Protein AF-A0A432SU37-F1 (afdb_monomer_lite)

Radius of gyration: 27.26 Å; chains: 1; bounding box: 56×59×71 Å

Secondary structure (DSSP, 8-state):
--EEEEEEEE-SS-SSSSTTTEEEEEEEE-SSSEEE-S--B-----SSEEEEE--SSTT---SEEEEEEEEE-PPP--EEEEEEEESS--GGGS--S-----SS-SSS-GGG-SSTT-SSS-HHHHTT-TTSPTT-SSPPP----SS-SSS-TTSB-TTT--BSS---HHHHTT-TTS-TT--SSSSSS-TTT-SSTT-SSS-HHHHSTTTS--HHHHHH----------------TT-----

Sequence (243 aa):
MGVNTLDLAMLSYSLSASTASGEMKLQGWDGSAWVDLSEKKYATVTNATETFTNTLVPEGKFSKLRIQGVSGLASYAQIKETSFTLKNFQSSLYTKESCSDDYDEDNISNHLDLDSDADGCADGVEAGDSNVSDNDTTSYNTGTDANNNGLLDSFENGTTGTIDYDSSYHPYSLSTALNACADTDGDGIYDLFDIDDDNDGILDADESPNCFYSATEVNELNATGSELVWNTSYDYPKATDGD

Foldseek 3Di:
DFWFKKKFQWEPFWFACDQPAWWKFKWFALPDDTDTQADIGRGGDYNGIRMHGRPPCRPRDGPDMDIDIDDHDTDPTDTPDIDIDHDLDDDLQPDDPDQQCQQCPPRQGQVRAQQSNPLQFGLCVQQVPPVDDGSDRDDDDDADQQCPSPDHCSQAPSVSRHGPDRTRSPPQSRDSVNPPRAQQCPPPQHPNRDQCSNPPPDGPCRVPVVVDDDPVVVVVPPCPDPPPPPPDPDDDPDPDDDD

Structure (mmCIF, N/CA/C/O backbone):
data_AF-A0A432SU37-F1
#
_entry.id   AF-A0A432SU37-F1
#
loop_
_atom_site.group_PDB
_atom_site.id
_atom_site.type_symbol
_atom_site.label_atom_id
_atom_site.label_alt_id
_atom_site.label_comp_id
_atom_site.label_asym_id
_atom_site.label_entity_id
_atom_site.label_seq_id
_atom_site.pdbx_PDB_ins_code
_atom_site.Cartn_x
_atom_site.Cartn_y
_atom_site.Cartn_z
_atom_site.occupancy
_atom_site.B_iso_or_equiv
_atom_site.auth_seq_id
_atom_site.auth_comp_id
_atom_site.auth_asym_id
_atom_site.auth_atom_id
_atom_site.pdbx_PDB_model_num
ATOM 1 N N . MET A 1 1 ? 2.776 -8.663 -12.997 1.00 65.44 1 MET A N 1
ATOM 2 C CA . MET A 1 1 ? 2.410 -7.291 -13.385 1.00 65.44 1 MET A CA 1
ATOM 3 C C . MET A 1 1 ? 3.253 -6.824 -14.556 1.00 65.44 1 MET A C 1
ATOM 5 O O . MET A 1 1 ? 4.365 -7.328 -14.694 1.00 65.44 1 MET A O 1
ATOM 9 N N . GLY A 1 2 ? 2.738 -5.902 -15.371 1.00 77.12 2 GLY A N 1
ATOM 10 C CA . GLY A 1 2 ? 3.519 -5.239 -16.412 1.00 77.12 2 GLY A CA 1
ATOM 11 C C . GLY A 1 2 ? 4.437 -4.163 -15.852 1.00 77.12 2 GLY A C 1
ATOM 12 O O . GLY A 1 2 ? 4.029 -3.359 -15.013 1.00 77.12 2 GLY A O 1
ATOM 13 N N . VAL A 1 3 ? 5.687 -4.145 -16.317 1.00 89.50 3 VAL A N 1
ATOM 14 C CA . VAL A 1 3 ? 6.564 -2.990 -16.100 1.00 89.50 3 VAL A CA 1
ATOM 15 C C . VAL A 1 3 ? 6.078 -1.856 -17.003 1.00 89.50 3 VAL A C 1
ATOM 17 O O . VAL A 1 3 ? 5.794 -2.101 -18.175 1.00 89.50 3 VAL A O 1
ATOM 20 N N . ASN A 1 4 ? 5.966 -0.642 -16.474 1.00 92.75 4 ASN A N 1
ATOM 21 C CA . ASN A 1 4 ? 5.614 0.555 -17.235 1.00 92.75 4 ASN A CA 1
ATOM 22 C C . ASN A 1 4 ? 6.881 1.219 -17.797 1.00 92.75 4 ASN A C 1
ATOM 24 O O . ASN A 1 4 ? 7.020 1.368 -19.013 1.00 92.75 4 ASN A O 1
ATOM 28 N N . THR A 1 5 ? 7.844 1.538 -16.929 1.00 94.62 5 THR A N 1
ATOM 29 C CA . THR A 1 5 ? 9.157 2.075 -17.321 1.00 94.62 5 THR A CA 1
ATOM 30 C C . THR A 1 5 ? 10.300 1.381 -16.595 1.00 94.62 5 THR A C 1
ATOM 32 O O . THR A 1 5 ? 10.144 0.905 -15.472 1.00 94.62 5 THR A O 1
ATOM 35 N N . LEU A 1 6 ? 11.461 1.349 -17.247 1.00 95.44 6 LEU A N 1
ATOM 36 C CA . LEU A 1 6 ? 12.765 1.165 -16.621 1.00 95.44 6 LEU A CA 1
ATOM 37 C C . LEU A 1 6 ? 13.535 2.481 -16.747 1.00 95.44 6 LEU A C 1
ATOM 39 O O . LEU A 1 6 ? 13.827 2.920 -17.863 1.00 95.44 6 LEU A O 1
ATOM 43 N N . ASP A 1 7 ? 13.869 3.074 -15.611 1.00 96.19 7 ASP A N 1
ATOM 44 C CA . ASP A 1 7 ? 14.483 4.388 -15.492 1.00 96.19 7 ASP A CA 1
ATOM 45 C C . ASP A 1 7 ? 15.913 4.256 -14.969 1.00 96.19 7 ASP A C 1
ATOM 47 O O . ASP A 1 7 ? 16.178 3.630 -13.941 1.00 96.19 7 ASP A O 1
ATOM 51 N N . LEU A 1 8 ? 16.860 4.823 -15.715 1.00 94.81 8 LEU A N 1
ATOM 52 C CA . LEU A 1 8 ? 18.286 4.754 -15.409 1.00 94.81 8 LEU A CA 1
ATOM 53 C C . LEU A 1 8 ? 18.800 6.160 -15.117 1.00 94.81 8 LEU A C 1
ATOM 55 O O . LEU A 1 8 ? 18.878 6.993 -16.018 1.00 94.81 8 LEU A O 1
ATOM 59 N N . ALA A 1 9 ? 19.175 6.432 -13.869 1.00 96.19 9 ALA A N 1
ATOM 60 C CA . ALA A 1 9 ? 19.797 7.698 -13.499 1.00 96.19 9 ALA A CA 1
ATOM 61 C C . ALA A 1 9 ? 21.248 7.719 -14.006 1.00 96.19 9 ALA A C 1
ATOM 63 O O . ALA A 1 9 ? 22.146 7.140 -13.387 1.00 96.19 9 ALA A O 1
ATOM 64 N N . MET A 1 10 ? 21.481 8.362 -15.151 1.00 94.44 10 MET A N 1
ATOM 65 C CA . MET A 1 10 ? 22.786 8.388 -15.813 1.00 94.44 10 MET A CA 1
ATOM 66 C C . MET A 1 10 ? 23.705 9.437 -15.182 1.00 94.44 10 MET A C 1
ATOM 68 O O . MET A 1 10 ? 23.297 10.572 -14.938 1.00 94.44 10 MET A O 1
ATOM 72 N N . LEU A 1 11 ? 24.979 9.097 -14.999 1.00 93.06 11 LEU A N 1
ATOM 73 C CA . LEU A 1 11 ? 26.018 9.992 -14.490 1.00 93.06 11 LEU A CA 1
ATOM 74 C C . LEU A 1 11 ? 27.128 10.130 -15.525 1.00 93.06 11 LEU A C 1
ATOM 76 O O . LEU A 1 11 ? 27.733 9.134 -15.868 1.00 93.06 11 LEU A O 1
ATOM 80 N N . SER A 1 12 ? 27.460 11.340 -15.970 1.00 90.62 12 SER A N 1
ATOM 81 C CA . SER A 1 12 ? 28.594 11.669 -16.862 1.00 90.62 12 SER A CA 1
ATOM 82 C C . SER A 1 12 ? 28.650 10.991 -18.245 1.00 90.62 12 SER A C 1
ATOM 84 O O . SER A 1 12 ? 29.149 11.607 -19.182 1.00 90.62 12 SER A O 1
ATOM 86 N N . TYR A 1 13 ? 28.133 9.773 -18.416 1.00 90.38 13 TYR A N 1
ATOM 87 C CA . TYR A 1 13 ? 28.201 8.989 -19.641 1.00 90.38 13 TYR A CA 1
ATOM 88 C C . TYR A 1 13 ? 26.899 8.238 -19.913 1.00 90.38 13 TYR A C 1
ATOM 90 O O . TYR A 1 13 ? 26.335 7.599 -19.024 1.00 90.38 13 TYR A O 1
ATOM 98 N N . SER A 1 14 ? 26.462 8.295 -21.168 1.00 91.19 14 SER A N 1
ATOM 99 C CA . SER A 1 14 ? 25.254 7.658 -21.679 1.00 91.19 14 SER A CA 1
ATOM 100 C C . SER A 1 14 ? 25.498 6.200 -22.076 1.00 91.19 14 SER A C 1
ATOM 102 O O . SER A 1 14 ? 26.635 5.763 -22.261 1.00 91.19 14 SER A O 1
ATOM 104 N N . LEU A 1 15 ? 24.422 5.435 -22.270 1.00 89.56 15 LEU A N 1
ATOM 105 C CA . LEU A 1 15 ? 24.517 4.060 -22.770 1.00 89.56 15 LEU A CA 1
ATOM 106 C C . LEU A 1 15 ? 24.979 3.997 -24.240 1.00 89.56 15 LEU A C 1
ATOM 108 O O . LEU A 1 15 ? 25.758 3.120 -24.621 1.00 89.56 15 LEU A O 1
ATOM 112 N N . SER A 1 16 ? 24.537 4.952 -25.062 1.00 89.25 16 SER A N 1
ATOM 113 C CA . SER A 1 16 ? 24.988 5.172 -26.438 1.00 89.25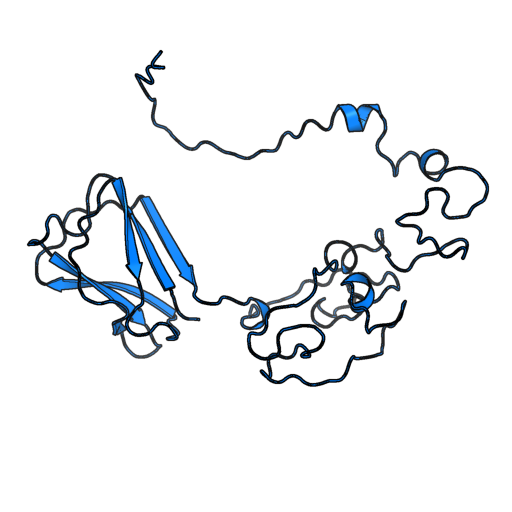 16 SER A CA 1
ATOM 114 C C . SER A 1 16 ? 25.682 6.527 -26.549 1.00 89.25 16 SER A C 1
ATOM 116 O O . SER A 1 16 ? 25.089 7.554 -26.227 1.00 89.25 16 SER A O 1
ATOM 118 N N . ALA A 1 17 ? 26.922 6.552 -27.047 1.00 80.62 17 ALA A N 1
ATOM 119 C CA . ALA A 1 17 ? 27.725 7.780 -27.140 1.00 80.62 17 ALA A CA 1
ATOM 120 C C . ALA A 1 17 ? 27.135 8.840 -28.093 1.00 80.62 17 ALA A C 1
ATOM 122 O O . ALA A 1 17 ? 27.462 10.018 -27.991 1.00 80.62 17 ALA A O 1
ATOM 123 N N . SER A 1 18 ? 26.293 8.431 -29.044 1.00 77.19 18 SER A N 1
ATOM 124 C CA . SER A 1 18 ? 25.598 9.323 -29.976 1.00 77.19 18 SER A CA 1
ATOM 125 C C . SER A 1 18 ? 24.390 8.625 -30.608 1.00 77.19 18 SER A C 1
ATOM 127 O O . SER A 1 18 ? 24.194 7.418 -30.438 1.00 77.19 18 SER A O 1
ATOM 129 N N . THR A 1 19 ? 23.618 9.355 -31.412 1.00 74.31 19 THR A N 1
ATOM 130 C CA . THR A 1 19 ? 22.529 8.810 -32.243 1.00 74.31 19 THR A CA 1
ATOM 131 C C . THR A 1 19 ? 23.012 7.964 -33.430 1.00 74.31 19 THR A C 1
ATOM 133 O O . THR A 1 19 ? 22.206 7.529 -34.243 1.00 74.31 19 THR A O 1
ATOM 136 N N . ALA A 1 20 ? 24.319 7.711 -33.539 1.00 67.50 20 ALA A N 1
ATOM 137 C CA . ALA A 1 20 ? 24.920 6.828 -34.537 1.00 67.50 20 ALA A CA 1
ATOM 138 C C . ALA A 1 20 ? 25.755 5.692 -33.910 1.00 67.50 20 ALA A C 1
ATOM 140 O O . ALA A 1 20 ? 26.382 4.926 -34.639 1.00 67.50 20 ALA A O 1
ATOM 141 N N . SER A 1 21 ? 25.803 5.592 -32.573 1.00 73.38 21 SER A N 1
ATOM 142 C CA . SER A 1 21 ? 26.741 4.702 -31.875 1.00 73.38 21 SER A CA 1
ATOM 143 C C . SER A 1 21 ? 26.163 3.323 -31.581 1.00 73.38 21 SER A C 1
ATOM 145 O O . SER A 1 21 ? 26.746 2.351 -32.051 1.00 73.38 21 SER A O 1
ATOM 147 N N . GLY A 1 22 ? 25.035 3.215 -30.868 1.00 85.06 22 GLY A N 1
ATOM 148 C CA . GLY A 1 22 ? 24.420 1.924 -30.559 1.00 85.06 22 GLY A CA 1
ATOM 149 C C . GLY A 1 22 ? 22.917 1.999 -30.295 1.00 85.06 22 GLY A C 1
ATOM 150 O O . GLY A 1 22 ? 22.453 2.823 -29.508 1.00 85.06 22 GLY A O 1
ATOM 151 N N . GLU A 1 23 ? 22.151 1.130 -30.954 1.00 91.69 23 GLU A N 1
ATOM 152 C CA . GLU A 1 23 ? 20.716 0.972 -30.711 1.00 91.69 23 GLU A CA 1
ATOM 153 C C . GLU A 1 23 ? 20.477 -0.047 -29.604 1.00 91.69 23 GLU A C 1
ATOM 155 O O . GLU A 1 23 ? 21.100 -1.111 -29.565 1.00 91.69 23 GLU A O 1
ATOM 160 N N . MET A 1 24 ? 19.529 0.253 -28.725 1.00 92.88 24 MET A N 1
ATOM 161 C CA . MET A 1 24 ? 19.205 -0.572 -27.569 1.00 92.88 24 MET A CA 1
ATOM 162 C C . MET A 1 24 ? 17.697 -0.647 -27.378 1.00 92.88 24 MET A C 1
ATOM 164 O O . MET A 1 24 ? 16.972 0.254 -27.795 1.00 92.88 24 MET A O 1
ATOM 168 N N . LYS A 1 25 ? 17.223 -1.701 -26.719 1.00 95.62 25 LYS A N 1
ATOM 169 C CA . LYS A 1 25 ? 15.806 -1.881 -26.382 1.00 95.62 25 LYS A CA 1
ATOM 170 C C . LYS A 1 25 ? 15.635 -2.562 -25.032 1.00 95.62 25 LYS A C 1
ATOM 172 O O . LYS A 1 25 ? 16.521 -3.298 -24.593 1.00 95.62 25 LYS A O 1
ATOM 177 N N . LEU A 1 26 ? 14.487 -2.342 -24.404 1.00 96.50 26 LEU A N 1
ATOM 178 C CA . LEU A 1 26 ? 14.075 -3.060 -23.205 1.00 96.50 26 LEU A CA 1
ATOM 179 C C . LEU A 1 26 ? 13.495 -4.423 -23.588 1.00 96.50 26 LEU A C 1
ATOM 181 O O . LEU A 1 26 ? 12.688 -4.523 -24.513 1.00 96.50 26 LEU A O 1
ATOM 185 N N . GLN A 1 27 ? 13.897 -5.462 -22.859 1.00 97.00 27 GLN A N 1
ATOM 186 C CA . GLN A 1 27 ? 13.332 -6.802 -22.971 1.00 97.00 27 GLN A CA 1
ATOM 187 C C . GLN A 1 27 ? 12.934 -7.361 -21.604 1.00 97.00 27 GLN A C 1
ATOM 189 O O . GLN A 1 27 ? 13.584 -7.068 -20.598 1.00 97.00 27 GLN A O 1
ATOM 194 N N . GLY A 1 28 ? 11.911 -8.215 -21.596 1.00 95.88 28 GLY A N 1
ATOM 195 C CA . GLY A 1 28 ? 11.445 -8.958 -20.428 1.00 95.88 28 GLY A CA 1
ATOM 196 C C . GLY A 1 28 ? 11.500 -10.470 -20.639 1.00 95.88 28 GLY A C 1
ATOM 197 O O . GLY A 1 28 ? 11.340 -10.944 -21.760 1.00 95.88 28 GLY A O 1
ATOM 198 N N . TRP A 1 29 ? 11.750 -11.231 -19.572 1.00 95.50 29 TRP A N 1
ATOM 199 C CA . TRP A 1 29 ? 11.699 -12.697 -19.579 1.00 95.50 29 TRP A CA 1
ATOM 200 C C . TRP A 1 29 ? 10.307 -13.187 -19.181 1.00 95.50 29 TRP A C 1
ATOM 202 O O . TRP A 1 29 ? 9.891 -12.968 -18.041 1.00 95.50 29 TRP A O 1
ATOM 212 N N . ASP A 1 30 ? 9.607 -13.855 -20.097 1.00 93.75 30 ASP A N 1
ATOM 213 C CA . ASP A 1 30 ? 8.230 -14.343 -19.897 1.00 93.75 30 ASP A CA 1
ATOM 214 C C . ASP A 1 30 ? 8.146 -15.732 -19.230 1.00 93.75 30 ASP A C 1
ATOM 216 O O . ASP A 1 30 ? 7.064 -16.283 -19.054 1.00 93.75 30 ASP A O 1
ATOM 220 N N . GLY A 1 31 ? 9.295 -16.310 -18.866 1.00 93.38 31 GLY A N 1
ATOM 221 C CA . GLY A 1 31 ? 9.413 -17.689 -18.386 1.00 93.38 31 GLY A CA 1
ATOM 222 C C . GLY A 1 31 ? 10.065 -18.631 -19.402 1.00 93.38 31 GLY A C 1
ATOM 223 O O . GLY A 1 31 ? 10.647 -19.638 -19.000 1.00 93.38 31 GLY A O 1
ATOM 224 N N . SER A 1 32 ? 10.046 -18.279 -20.690 1.00 96.06 32 SER A N 1
ATOM 225 C CA . SER A 1 32 ? 10.510 -19.117 -21.802 1.00 96.06 32 SER A CA 1
ATOM 226 C C . SER A 1 32 ? 11.465 -18.407 -22.767 1.00 96.06 32 SER A C 1
ATOM 228 O O . SER A 1 32 ? 12.399 -19.030 -23.280 1.00 96.06 32 SER A O 1
ATOM 230 N N . ALA A 1 33 ? 11.263 -17.110 -23.001 1.00 96.62 33 ALA A N 1
ATOM 231 C CA . ALA A 1 33 ? 12.019 -16.318 -23.955 1.00 96.62 33 ALA A CA 1
ATOM 232 C C . ALA A 1 33 ? 12.155 -14.854 -23.511 1.00 96.62 33 ALA A C 1
ATOM 234 O O . ALA A 1 33 ? 11.443 -14.355 -22.639 1.00 96.62 33 ALA A O 1
ATOM 235 N N . TRP A 1 34 ? 13.101 -14.156 -24.144 1.00 97.75 34 TRP A N 1
ATOM 236 C CA . TRP A 1 34 ? 13.214 -12.704 -24.044 1.00 97.75 34 TRP A CA 1
ATOM 237 C C . TRP A 1 34 ? 12.289 -12.043 -25.066 1.00 97.75 34 TRP A C 1
ATOM 239 O O . TRP A 1 34 ? 12.476 -12.226 -26.270 1.00 97.75 34 TRP A O 1
ATOM 249 N N . VAL A 1 35 ? 11.337 -11.254 -24.577 1.00 97.69 35 VAL A N 1
ATOM 250 C CA . VAL A 1 35 ? 10.334 -10.527 -25.364 1.00 97.69 35 VAL A CA 1
ATOM 251 C C . VAL A 1 35 ? 10.682 -9.041 -25.392 1.00 97.69 35 VAL A C 1
ATOM 253 O O . VAL A 1 35 ? 11.092 -8.480 -24.377 1.00 97.69 35 VAL A O 1
ATOM 256 N N . ASP A 1 36 ? 10.537 -8.403 -26.552 1.00 97.75 36 ASP A N 1
ATOM 257 C CA . ASP A 1 36 ? 10.756 -6.964 -26.717 1.00 97.75 36 ASP A CA 1
ATOM 258 C C . ASP A 1 36 ? 9.636 -6.158 -26.057 1.00 97.75 36 ASP A C 1
ATOM 260 O O . ASP A 1 36 ? 8.464 -6.375 -26.351 1.00 97.75 36 ASP A O 1
ATOM 264 N N . LEU A 1 37 ? 10.002 -5.211 -25.191 1.00 96.81 37 LEU A N 1
ATOM 265 C CA . LEU A 1 37 ? 9.056 -4.346 -24.474 1.00 96.81 37 LEU A CA 1
ATOM 266 C C . LEU A 1 37 ? 9.030 -2.924 -25.035 1.00 96.81 37 LEU A C 1
ATOM 268 O O . LEU A 1 37 ? 8.009 -2.247 -24.964 1.00 96.81 37 LEU A O 1
ATOM 272 N N . SER A 1 38 ? 10.139 -2.469 -25.618 1.00 97.12 38 SER A N 1
ATOM 273 C CA . SER A 1 38 ? 10.247 -1.151 -26.240 1.00 97.12 38 SER A CA 1
ATOM 274 C C . SER A 1 38 ? 10.721 -1.254 -27.683 1.00 97.12 38 SER A C 1
ATOM 276 O O . SER A 1 38 ? 11.432 -2.191 -28.063 1.00 97.12 38 SER A O 1
ATOM 278 N N . GLU A 1 39 ? 10.422 -0.225 -28.472 1.00 95.94 39 GLU A N 1
ATOM 279 C CA . GLU A 1 39 ? 11.157 0.011 -29.709 1.00 95.94 39 GLU A CA 1
ATOM 280 C C . GLU A 1 39 ? 12.648 0.243 -29.421 1.00 95.94 39 GLU A C 1
ATOM 282 O O . GLU A 1 39 ? 13.067 0.549 -28.295 1.00 95.94 39 GLU A O 1
ATOM 287 N N . LYS A 1 40 ? 13.467 0.071 -30.458 1.00 93.94 40 LYS A N 1
ATOM 288 C CA . LYS A 1 40 ? 14.895 0.371 -30.392 1.00 93.94 40 LYS A CA 1
ATOM 289 C C . LYS A 1 40 ? 15.116 1.884 -30.338 1.00 93.94 40 LYS A C 1
ATOM 291 O O . LYS A 1 40 ? 14.470 2.631 -31.068 1.00 93.94 40 LYS A O 1
ATOM 296 N N . LYS A 1 41 ? 16.064 2.332 -29.517 1.00 92.31 41 LYS A N 1
ATOM 297 C CA . LYS A 1 41 ? 16.472 3.740 -29.433 1.00 92.31 41 LYS A CA 1
ATOM 298 C C . LYS A 1 41 ? 17.970 3.896 -29.206 1.00 92.31 41 LYS A C 1
ATOM 300 O O . LYS A 1 41 ? 18.639 2.984 -28.718 1.00 92.31 41 LYS A O 1
ATOM 305 N N . TYR A 1 42 ? 18.469 5.089 -29.501 1.00 92.19 42 TYR A N 1
ATOM 306 C CA . TYR A 1 42 ? 19.788 5.537 -29.072 1.00 92.19 42 TYR A CA 1
ATOM 307 C C . TYR A 1 42 ? 19.660 6.179 -27.689 1.00 92.19 42 TYR A C 1
ATOM 309 O O . TYR A 1 42 ? 19.154 7.290 -27.565 1.00 92.19 42 TYR A O 1
ATOM 317 N N . ALA A 1 43 ? 20.092 5.468 -26.650 1.00 92.19 43 ALA A N 1
ATOM 318 C CA . ALA A 1 43 ? 20.031 5.935 -25.265 1.00 92.19 43 ALA A CA 1
ATOM 319 C C . ALA A 1 43 ? 21.205 6.885 -24.954 1.00 92.19 43 ALA A C 1
ATOM 321 O O . ALA A 1 43 ? 22.248 6.458 -24.452 1.00 92.19 43 ALA A O 1
ATOM 322 N N . THR A 1 44 ? 21.079 8.151 -25.361 1.00 92.62 44 THR A N 1
ATOM 323 C CA . THR A 1 44 ? 22.153 9.160 -25.330 1.00 92.62 44 THR A CA 1
ATOM 324 C C . THR A 1 44 ? 22.105 10.100 -24.123 1.00 92.62 44 THR A C 1
ATOM 326 O O . THR A 1 44 ? 22.865 11.065 -24.089 1.00 92.62 44 THR A O 1
ATOM 329 N N . VAL A 1 45 ? 21.218 9.877 -23.152 1.00 92.56 45 VAL A N 1
ATOM 330 C CA . VAL A 1 45 ? 21.054 10.782 -22.007 1.00 92.56 45 VAL A CA 1
ATOM 331 C C . VAL A 1 45 ? 22.257 10.699 -21.058 1.00 92.56 45 VAL A C 1
ATOM 333 O O . VAL A 1 45 ? 22.746 9.620 -20.726 1.00 92.56 45 VAL A O 1
ATOM 336 N N . THR A 1 46 ? 22.727 11.861 -20.601 1.00 93.69 46 THR A N 1
ATOM 337 C CA . THR A 1 46 ? 23.805 12.027 -19.610 1.00 93.69 46 THR A CA 1
ATOM 338 C C . THR A 1 46 ? 23.343 12.956 -18.494 1.00 93.69 46 THR A C 1
ATOM 340 O O . THR A 1 46 ? 22.683 13.949 -18.793 1.00 93.69 46 THR A O 1
ATOM 343 N N . ASN A 1 47 ? 23.755 12.708 -17.245 1.00 93.81 47 ASN A N 1
ATOM 344 C CA . ASN A 1 47 ? 23.429 13.556 -16.083 1.00 93.81 47 ASN A CA 1
ATOM 345 C C . ASN A 1 47 ? 21.915 13.776 -15.874 1.00 93.81 47 ASN A C 1
ATOM 347 O O . ASN A 1 47 ? 21.501 14.816 -15.369 1.00 93.81 47 ASN A O 1
ATOM 351 N N . ALA A 1 48 ? 21.101 12.814 -16.305 1.00 95.31 48 ALA A N 1
ATOM 352 C CA . ALA A 1 48 ? 19.646 12.814 -16.206 1.00 95.31 48 ALA A CA 1
ATOM 353 C C . ALA A 1 48 ? 19.120 11.372 -16.326 1.00 95.31 48 ALA A C 1
ATOM 355 O O . ALA A 1 48 ? 19.897 10.433 -16.526 1.00 95.31 48 ALA A O 1
ATOM 356 N N . THR A 1 49 ? 17.807 11.193 -16.201 1.00 96.12 49 THR A N 1
ATOM 357 C CA . THR A 1 49 ? 17.159 9.881 -16.304 1.00 96.12 49 THR A CA 1
ATOM 358 C C . THR A 1 49 ? 16.972 9.464 -17.763 1.00 96.12 49 THR A C 1
ATOM 360 O O . THR A 1 49 ? 16.330 10.163 -18.545 1.00 96.12 49 THR A O 1
ATOM 363 N N . GLU A 1 50 ? 17.515 8.306 -18.131 1.00 95.12 50 GLU A N 1
ATOM 364 C CA . GLU A 1 50 ? 17.238 7.621 -19.392 1.00 95.12 50 GLU A CA 1
ATOM 365 C C . GLU A 1 50 ? 16.099 6.611 -19.186 1.00 95.12 50 GLU A C 1
ATOM 367 O O . GLU A 1 50 ? 16.267 5.613 -18.486 1.00 95.12 50 GLU A O 1
ATOM 372 N N . THR A 1 51 ? 14.956 6.842 -19.833 1.00 96.56 51 THR A N 1
ATOM 373 C CA . THR A 1 51 ? 13.723 6.067 -19.616 1.00 96.56 51 THR A CA 1
ATOM 374 C C . THR A 1 51 ? 13.422 5.122 -20.767 1.00 96.56 51 THR A C 1
ATOM 376 O O . THR A 1 51 ? 13.242 5.554 -21.908 1.00 96.56 51 THR A O 1
ATOM 379 N N . PHE A 1 52 ? 13.319 3.826 -20.495 1.00 96.19 52 PHE A N 1
ATOM 380 C CA . PHE A 1 52 ? 12.772 2.842 -21.427 1.00 96.19 52 PHE A CA 1
ATOM 381 C C . PHE A 1 52 ? 11.325 2.530 -21.056 1.00 96.19 52 PHE A C 1
ATOM 383 O O . PHE A 1 52 ? 11.065 1.932 -20.016 1.00 96.19 52 PHE A O 1
ATOM 390 N N . THR A 1 53 ? 10.386 2.901 -21.920 1.00 95.50 53 THR A N 1
ATOM 391 C CA . THR A 1 53 ? 8.957 2.639 -21.713 1.00 95.50 53 THR A CA 1
ATOM 392 C C . THR A 1 53 ? 8.543 1.328 -22.372 1.00 95.50 53 THR A C 1
ATOM 394 O O . THR A 1 53 ? 8.900 1.066 -23.523 1.00 95.50 53 THR A O 1
ATOM 397 N N . ASN A 1 54 ? 7.764 0.517 -21.658 1.00 95.38 54 ASN A N 1
ATOM 398 C CA . ASN A 1 54 ? 7.126 -0.670 -22.207 1.00 95.38 54 ASN A CA 1
ATOM 399 C C . ASN A 1 54 ? 5.885 -0.274 -23.018 1.00 95.38 54 ASN A C 1
ATOM 401 O O . ASN A 1 54 ? 4.777 -0.171 -22.492 1.00 95.38 54 ASN A O 1
ATOM 405 N N . THR A 1 55 ? 6.083 -0.019 -24.306 1.00 95.31 55 THR A N 1
ATOM 406 C CA . THR A 1 55 ? 5.006 0.333 -25.238 1.00 95.31 55 THR A CA 1
ATOM 407 C C . THR A 1 55 ? 4.494 -0.867 -26.028 1.00 95.31 55 THR A C 1
ATOM 409 O O . THR A 1 55 ? 3.375 -0.821 -26.532 1.00 95.31 55 THR A O 1
ATOM 412 N N . LEU A 1 56 ? 5.289 -1.938 -26.141 1.00 96.00 56 LEU A N 1
ATOM 413 C CA . LEU A 1 56 ? 4.976 -3.084 -26.998 1.00 96.00 56 LEU A CA 1
ATOM 414 C C . LEU A 1 56 ? 4.134 -4.144 -26.286 1.00 96.00 56 LEU A C 1
ATOM 416 O O . LEU A 1 56 ? 3.267 -4.751 -26.913 1.00 96.00 56 LEU A O 1
ATOM 420 N N . VAL A 1 57 ? 4.373 -4.374 -24.991 1.00 94.31 57 VAL A N 1
ATOM 421 C CA . VAL A 1 57 ? 3.663 -5.399 -24.210 1.00 94.31 57 VAL A CA 1
ATOM 422 C C . VAL A 1 57 ? 3.278 -4.844 -22.830 1.00 94.31 57 VAL A C 1
ATOM 424 O O . VAL A 1 57 ? 3.727 -5.367 -21.805 1.00 94.31 57 VAL A O 1
ATOM 427 N N . PRO A 1 58 ? 2.458 -3.777 -22.766 1.00 88.12 58 PRO A N 1
ATOM 428 C CA . PRO A 1 58 ? 2.212 -3.015 -21.536 1.00 88.12 58 PRO A CA 1
ATOM 429 C C . PRO A 1 58 ? 1.603 -3.840 -20.392 1.00 88.12 58 PRO A C 1
ATOM 431 O O . PRO A 1 58 ? 1.852 -3.542 -19.230 1.00 88.12 58 PRO A O 1
ATOM 434 N N . GLU A 1 59 ? 0.857 -4.900 -20.714 1.00 85.81 59 GLU A N 1
ATOM 435 C CA . GLU A 1 59 ? 0.222 -5.794 -19.731 1.00 85.81 59 GLU A CA 1
ATOM 436 C C . GLU A 1 59 ? 1.005 -7.111 -19.517 1.00 85.81 59 GLU A C 1
ATOM 438 O O . GLU A 1 59 ? 0.590 -7.984 -18.751 1.00 85.81 59 GLU A O 1
ATOM 443 N N . GLY A 1 60 ? 2.142 -7.289 -20.202 1.00 87.56 60 GLY A N 1
ATOM 444 C CA . GLY A 1 60 ? 2.944 -8.514 -20.137 1.00 87.56 60 GLY A CA 1
ATOM 445 C C . GLY A 1 60 ? 3.623 -8.690 -18.780 1.00 87.56 60 GLY A C 1
ATOM 446 O O . GLY A 1 60 ? 4.188 -7.746 -18.243 1.00 87.56 60 GLY A O 1
ATOM 447 N N . LYS A 1 61 ? 3.599 -9.903 -18.218 1.00 86.81 61 LYS A N 1
ATOM 448 C CA . LYS A 1 61 ? 4.234 -10.214 -16.927 1.00 86.81 61 LYS A CA 1
ATOM 449 C C . LYS A 1 61 ? 5.633 -10.785 -17.167 1.00 86.81 61 LYS A C 1
ATOM 451 O O . LYS A 1 61 ? 5.771 -11.767 -17.889 1.00 86.81 61 LYS A O 1
ATOM 456 N N . PHE A 1 62 ? 6.652 -10.201 -16.536 1.00 89.75 62 PHE A N 1
ATOM 457 C CA . PHE A 1 62 ? 8.047 -10.603 -16.735 1.00 89.75 62 PHE A CA 1
ATOM 458 C C . PHE A 1 62 ? 8.769 -10.772 -15.402 1.00 89.75 62 PHE A C 1
ATOM 460 O O . PHE A 1 62 ? 8.629 -9.937 -14.513 1.00 89.75 62 PHE A O 1
ATOM 467 N N . SER A 1 63 ? 9.564 -11.835 -15.267 1.00 89.56 63 SER A N 1
ATOM 468 C CA . SER A 1 63 ? 10.306 -12.117 -14.027 1.00 89.56 63 SER A CA 1
ATOM 469 C C . SER A 1 63 ? 11.723 -11.533 -14.025 1.00 89.56 63 SER A C 1
ATOM 471 O O . SER A 1 63 ? 12.396 -11.523 -12.998 1.00 89.56 63 SER A O 1
ATOM 473 N N . LYS A 1 64 ? 12.218 -11.110 -15.194 1.00 92.44 64 LYS A N 1
ATOM 474 C CA . LYS A 1 64 ? 13.530 -10.478 -15.385 1.00 92.44 64 LYS A CA 1
ATOM 475 C C . LYS A 1 64 ? 13.407 -9.412 -16.459 1.00 92.44 64 LYS A C 1
ATOM 477 O O . LYS A 1 64 ? 12.668 -9.601 -17.422 1.00 92.44 64 LYS A O 1
ATOM 482 N N . LEU A 1 65 ? 14.182 -8.345 -16.325 1.00 93.69 65 LEU A N 1
ATOM 483 C CA . LEU A 1 65 ? 14.294 -7.280 -17.316 1.00 93.69 65 LEU A CA 1
ATOM 484 C C . LEU A 1 65 ? 15.752 -7.135 -17.744 1.00 93.69 65 LEU A C 1
ATOM 486 O O . LEU A 1 65 ? 16.667 -7.410 -16.966 1.00 93.69 65 LEU A O 1
ATOM 490 N N . ARG A 1 66 ? 15.977 -6.703 -18.985 1.00 93.12 66 ARG A N 1
ATOM 491 C CA . ARG A 1 66 ? 17.307 -6.317 -19.467 1.00 93.12 66 ARG A CA 1
ATOM 492 C C . ARG A 1 66 ? 17.230 -5.218 -20.515 1.00 93.12 66 ARG A C 1
ATOM 494 O O . ARG A 1 66 ? 16.262 -5.140 -21.268 1.00 93.12 66 ARG A O 1
ATOM 501 N N . ILE A 1 67 ? 18.315 -4.462 -20.641 1.00 93.06 67 ILE A N 1
ATOM 502 C CA . ILE A 1 67 ? 18.590 -3.664 -21.836 1.00 93.06 67 ILE A CA 1
ATOM 503 C C . ILE A 1 67 ? 19.427 -4.504 -22.797 1.00 93.06 67 ILE A C 1
ATOM 505 O O . ILE A 1 67 ? 20.513 -4.969 -22.453 1.00 93.06 67 ILE A O 1
ATOM 509 N N . GLN A 1 68 ? 18.916 -4.707 -24.006 1.00 93.25 68 GLN A N 1
ATOM 510 C CA . GLN A 1 68 ? 19.583 -5.463 -25.057 1.00 93.25 68 GLN A CA 1
ATOM 511 C C . GLN A 1 68 ? 20.142 -4.507 -26.110 1.00 93.25 68 GLN A C 1
ATOM 513 O O . GLN A 1 68 ? 19.391 -3.747 -26.723 1.00 93.25 68 GLN A O 1
ATOM 518 N N . GLY A 1 69 ? 21.450 -4.588 -26.365 1.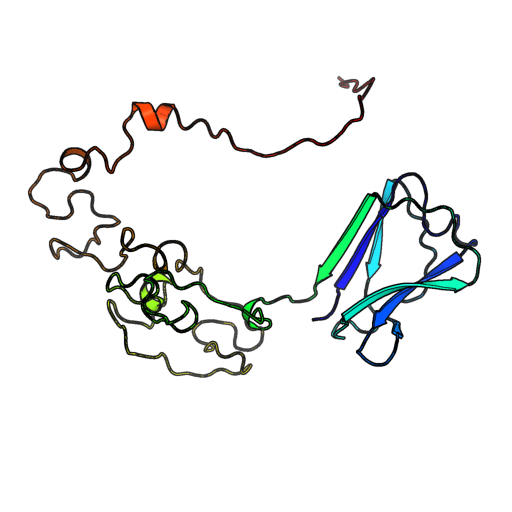00 91.31 69 GLY A N 1
ATOM 519 C CA . GLY A 1 69 ? 22.064 -3.963 -27.537 1.00 91.31 69 GLY A CA 1
ATOM 520 C C . GLY A 1 69 ? 21.604 -4.662 -28.819 1.00 91.31 69 GLY A C 1
ATOM 521 O O . GLY A 1 69 ? 21.627 -5.892 -28.898 1.00 91.31 69 GLY A O 1
ATOM 522 N N . VAL A 1 70 ? 21.154 -3.887 -29.802 1.00 90.19 70 VAL A N 1
ATOM 523 C CA . VAL A 1 70 ? 20.593 -4.373 -31.074 1.00 90.19 70 VAL A CA 1
ATOM 524 C C . VAL A 1 70 ? 21.594 -4.207 -32.210 1.00 90.19 70 VAL A C 1
ATOM 526 O O . VAL A 1 70 ? 21.799 -5.128 -32.996 1.00 90.19 70 VAL A O 1
ATOM 529 N N . SER A 1 71 ? 22.215 -3.034 -32.305 1.00 88.31 71 SER A N 1
ATOM 530 C CA . SER A 1 71 ? 23.186 -2.702 -33.344 1.00 88.31 71 SER A CA 1
ATOM 531 C C . SER A 1 71 ? 24.189 -1.678 -32.814 1.00 88.31 71 SER A C 1
ATOM 533 O O . SER A 1 71 ? 23.905 -0.970 -31.848 1.00 88.31 71 SER A O 1
ATOM 535 N N . GLY A 1 72 ? 25.362 -1.598 -33.444 1.00 84.31 72 GLY A N 1
ATOM 536 C CA . GLY A 1 72 ? 26.404 -0.646 -33.063 1.00 84.31 72 GLY A CA 1
ATOM 537 C C . GLY A 1 72 ? 27.138 -0.998 -31.761 1.00 84.31 72 GLY A C 1
ATOM 538 O O . GLY A 1 72 ? 27.064 -2.123 -31.267 1.00 84.31 72 GLY A O 1
ATOM 539 N N . LEU A 1 73 ? 27.900 -0.039 -31.239 1.00 76.50 73 LEU A N 1
ATOM 540 C CA . LEU A 1 73 ? 28.694 -0.168 -30.020 1.00 76.50 73 LEU A CA 1
ATOM 541 C C . LEU A 1 73 ? 28.053 0.632 -28.884 1.00 76.50 73 LEU A C 1
ATOM 543 O O . LEU A 1 73 ? 27.753 1.818 -29.032 1.00 76.50 73 LEU A O 1
ATOM 547 N N . ALA A 1 74 ? 27.895 -0.020 -27.734 1.00 73.56 74 ALA A N 1
ATOM 548 C CA . ALA A 1 74 ? 27.590 0.664 -26.484 1.00 73.56 74 ALA A CA 1
ATOM 549 C C . ALA A 1 74 ? 28.823 1.445 -25.995 1.00 73.56 74 ALA A C 1
ATOM 551 O O . ALA A 1 74 ? 29.964 1.039 -26.231 1.00 73.56 74 ALA A O 1
ATOM 552 N N . SER A 1 75 ? 28.585 2.574 -25.334 1.00 70.88 75 SER A N 1
ATOM 553 C CA . SER A 1 75 ? 29.635 3.414 -24.749 1.00 70.88 75 SER A CA 1
ATOM 554 C C . SER A 1 75 ? 30.028 2.928 -23.349 1.00 70.88 75 SER A C 1
ATOM 556 O O . SER A 1 75 ? 29.371 2.060 -22.771 1.00 70.88 75 SER A O 1
ATOM 558 N N . TYR A 1 76 ? 31.070 3.529 -22.762 1.00 79.19 76 TYR A N 1
ATOM 559 C CA . TYR A 1 76 ? 31.188 3.565 -21.304 1.00 79.19 76 TYR A CA 1
ATOM 560 C C . TYR A 1 76 ? 29.909 4.199 -20.760 1.00 79.19 76 TYR A C 1
ATOM 562 O O . TYR A 1 76 ? 29.573 5.302 -21.176 1.00 79.19 76 TYR A O 1
ATOM 570 N N . ALA A 1 77 ? 29.197 3.499 -19.883 1.00 86.12 77 ALA A N 1
ATOM 571 C CA . ALA A 1 77 ? 27.980 3.986 -19.255 1.00 86.12 77 ALA A CA 1
ATOM 572 C C . ALA A 1 77 ? 28.174 3.992 -17.743 1.00 86.12 77 ALA A C 1
ATOM 574 O O . ALA A 1 77 ? 28.796 3.087 -17.183 1.00 86.12 77 ALA A O 1
ATOM 575 N N . GLN A 1 78 ? 27.639 5.011 -17.086 1.00 91.81 78 GLN A N 1
ATOM 576 C CA . GLN A 1 78 ? 27.667 5.134 -15.637 1.00 91.81 78 GLN A CA 1
ATOM 577 C C . GLN A 1 78 ? 26.236 5.370 -15.170 1.00 91.81 78 GLN A C 1
ATOM 579 O O . GLN A 1 78 ? 25.617 6.377 -15.505 1.00 91.81 78 GLN A O 1
ATOM 584 N N . ILE A 1 79 ? 25.708 4.403 -14.428 1.00 92.81 79 ILE A N 1
ATOM 585 C CA . ILE A 1 79 ? 24.348 4.420 -13.893 1.00 92.81 79 ILE A CA 1
ATOM 586 C C . ILE A 1 79 ? 24.482 4.555 -12.380 1.00 92.81 79 ILE A C 1
ATOM 588 O O . ILE A 1 79 ? 25.122 3.716 -11.747 1.00 92.81 79 ILE A O 1
ATOM 592 N N . LYS A 1 80 ? 23.922 5.625 -11.812 1.00 93.94 80 LYS A N 1
ATOM 593 C CA . LYS A 1 80 ? 23.891 5.854 -10.362 1.00 93.94 80 LYS A CA 1
ATOM 594 C C . LYS A 1 80 ? 22.828 4.980 -9.701 1.00 93.94 80 LYS A C 1
ATOM 596 O O . LYS A 1 80 ? 23.079 4.390 -8.659 1.00 93.94 80 LYS A O 1
ATOM 601 N N . GLU A 1 81 ? 21.658 4.915 -10.321 1.00 94.38 81 GLU A N 1
ATOM 602 C CA . GLU A 1 81 ? 20.487 4.224 -9.798 1.00 94.38 81 GLU A CA 1
ATOM 603 C C . GLU A 1 81 ? 19.657 3.662 -10.951 1.00 94.38 81 GLU A C 1
ATOM 605 O O . GLU A 1 81 ? 19.644 4.205 -12.059 1.00 94.38 81 GLU A O 1
ATOM 610 N N . THR A 1 82 ? 18.992 2.544 -10.693 1.00 93.12 82 THR A N 1
ATOM 611 C CA . THR A 1 82 ? 18.033 1.926 -11.603 1.00 93.12 82 THR A CA 1
ATOM 612 C C . THR A 1 82 ? 16.730 1.742 -10.853 1.00 93.12 82 THR A C 1
ATOM 614 O O . THR A 1 82 ? 16.714 1.077 -9.819 1.00 93.12 82 THR A O 1
ATOM 617 N N . SER A 1 83 ? 15.650 2.299 -11.386 1.00 92.88 83 SER A N 1
ATOM 618 C CA . SER A 1 83 ? 14.304 2.148 -10.848 1.00 92.88 83 SER A CA 1
ATOM 619 C C . SER A 1 83 ? 13.352 1.678 -11.940 1.00 92.88 83 SER A C 1
ATOM 621 O O . SER A 1 83 ? 13.633 1.768 -13.136 1.00 92.88 83 SER A O 1
ATOM 623 N N . PHE A 1 84 ? 12.225 1.110 -11.537 1.00 90.19 84 PHE A N 1
ATOM 624 C CA . PHE A 1 84 ? 11.165 0.725 -12.453 1.00 90.19 84 PHE A CA 1
ATOM 625 C C . PHE A 1 84 ? 9.837 1.215 -11.906 1.00 90.19 84 PHE A C 1
ATOM 627 O O . PHE A 1 84 ? 9.600 1.179 -10.700 1.00 90.19 84 PHE A O 1
ATOM 634 N N . THR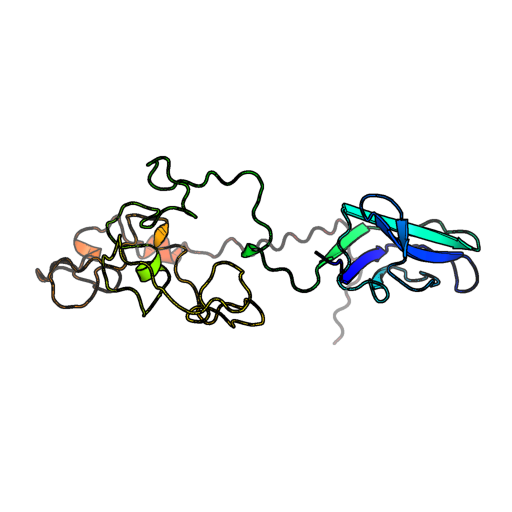 A 1 85 ? 8.960 1.643 -12.806 1.00 89.38 85 THR A N 1
ATOM 635 C CA . THR A 1 85 ? 7.569 1.917 -12.457 1.00 89.38 85 THR A CA 1
ATOM 636 C C . THR A 1 85 ? 6.721 0.741 -12.903 1.00 89.38 85 THR A C 1
ATOM 638 O O . THR A 1 85 ? 6.908 0.189 -13.992 1.00 89.38 85 THR A O 1
ATOM 641 N N . LEU A 1 86 ? 5.804 0.316 -12.044 1.00 86.94 86 LEU A N 1
ATOM 642 C CA . LEU A 1 86 ? 4.827 -0.711 -12.372 1.00 86.94 86 LEU A CA 1
ATOM 643 C C . LEU A 1 86 ? 3.573 -0.052 -12.941 1.00 86.94 86 LEU A C 1
ATOM 645 O O . LEU A 1 86 ? 3.216 1.059 -12.551 1.00 86.94 86 LEU A O 1
ATOM 649 N N . LYS A 1 87 ? 2.905 -0.732 -13.872 1.00 79.81 87 LYS A N 1
ATOM 650 C CA . LYS A 1 87 ? 1.615 -0.277 -14.391 1.00 79.81 87 LYS A CA 1
ATOM 651 C C . LYS A 1 87 ? 0.491 -0.904 -13.569 1.00 79.81 87 LYS A C 1
ATOM 653 O O . LYS A 1 87 ? 0.453 -2.127 -13.461 1.00 79.81 87 LYS A O 1
ATOM 658 N N . ASN A 1 88 ? -0.419 -0.076 -13.047 1.00 72.62 88 ASN A N 1
ATOM 659 C CA . ASN A 1 88 ? -1.618 -0.504 -12.314 1.00 72.62 88 ASN A CA 1
ATOM 660 C C . ASN A 1 88 ? -1.305 -1.495 -11.172 1.00 72.62 88 ASN A C 1
ATOM 662 O O . ASN A 1 88 ? -1.894 -2.575 -11.106 1.00 72.62 88 ASN A O 1
ATOM 666 N N . PHE A 1 89 ? -0.330 -1.166 -10.310 1.00 76.00 89 PHE A N 1
ATOM 667 C CA . PHE A 1 89 ? -0.024 -2.029 -9.169 1.00 76.00 89 PHE A CA 1
ATOM 668 C C . PHE A 1 89 ? -1.117 -1.957 -8.111 1.00 76.00 89 PHE A C 1
ATOM 670 O O . PHE A 1 89 ? -1.363 -0.890 -7.562 1.00 76.00 89 PHE A O 1
ATOM 677 N N . GLN A 1 90 ? -1.720 -3.107 -7.811 1.00 73.19 90 GLN A N 1
ATOM 678 C CA . GLN A 1 90 ? -2.608 -3.293 -6.670 1.00 73.19 90 GLN A CA 1
ATOM 679 C C . GLN A 1 90 ? -2.054 -4.415 -5.806 1.00 73.19 90 GLN A C 1
ATOM 681 O O . GLN A 1 90 ? -1.938 -5.545 -6.275 1.00 73.19 90 GLN A O 1
ATOM 686 N N . SER A 1 91 ? -1.669 -4.098 -4.573 1.00 75.19 91 SER A N 1
ATOM 687 C CA . SER A 1 91 ? -1.047 -5.043 -3.637 1.00 75.19 91 SER A CA 1
ATOM 688 C C . SER A 1 91 ? -1.934 -6.252 -3.343 1.00 75.19 91 SER A C 1
ATOM 690 O O . SER A 1 91 ? -1.417 -7.366 -3.295 1.00 75.19 91 SER A O 1
ATOM 692 N N . SER A 1 92 ? -3.249 -6.051 -3.229 1.00 71.00 92 SER A N 1
ATOM 693 C CA . SER A 1 92 ? -4.242 -7.101 -2.953 1.00 71.00 92 SER A CA 1
ATOM 694 C C . SER A 1 92 ? -4.230 -8.243 -3.978 1.00 71.00 92 SER A C 1
ATOM 696 O O . SER A 1 92 ? -4.433 -9.397 -3.619 1.00 71.00 92 SER A O 1
ATOM 698 N N . LEU A 1 93 ? -3.893 -7.965 -5.243 1.00 69.88 93 LEU A N 1
ATOM 699 C CA . LEU A 1 93 ? -3.802 -8.980 -6.304 1.00 69.88 93 LEU A CA 1
ATOM 700 C C . LEU A 1 93 ? -2.488 -9.785 -6.292 1.00 69.88 93 LEU A C 1
ATOM 702 O O . LEU A 1 93 ? -2.321 -10.707 -7.096 1.00 69.88 93 LEU A O 1
ATOM 706 N N . TYR A 1 94 ? -1.519 -9.407 -5.454 1.00 72.75 94 TYR A N 1
ATOM 707 C CA . TYR A 1 94 ? -0.170 -9.979 -5.432 1.00 72.75 94 TYR A CA 1
ATOM 708 C C . TYR A 1 94 ? 0.330 -10.146 -3.993 1.00 72.75 94 TYR A C 1
ATOM 710 O O . TYR A 1 94 ? 1.359 -9.582 -3.610 1.00 72.75 94 TYR A O 1
ATOM 718 N N . THR A 1 95 ? -0.402 -10.930 -3.203 1.00 69.50 95 THR A N 1
ATOM 719 C CA . THR A 1 95 ? -0.028 -11.272 -1.828 1.00 69.50 95 THR A CA 1
ATOM 720 C C . THR A 1 95 ? 1.347 -11.948 -1.766 1.00 69.50 95 THR A C 1
ATOM 722 O O . THR A 1 95 ? 1.773 -12.661 -2.682 1.00 69.50 95 THR A O 1
ATOM 725 N N . LYS A 1 96 ? 2.094 -11.678 -0.688 1.00 76.62 96 LYS A N 1
ATOM 726 C CA . LYS A 1 96 ? 3.385 -12.333 -0.429 1.00 76.62 96 LYS A CA 1
ATOM 727 C C . LYS A 1 96 ? 3.154 -13.827 -0.173 1.00 76.62 96 LYS A C 1
ATOM 729 O O . LYS A 1 96 ? 2.143 -14.198 0.406 1.00 76.62 96 LYS A O 1
ATOM 734 N N . GLU A 1 97 ? 4.122 -14.674 -0.534 1.00 72.75 97 GLU A N 1
ATOM 735 C CA . GLU A 1 97 ? 4.045 -16.125 -0.261 1.00 72.75 97 GLU A CA 1
ATOM 736 C C . GLU A 1 97 ? 4.008 -16.457 1.240 1.00 72.75 97 GLU A C 1
ATOM 738 O O . GLU A 1 97 ? 3.492 -17.500 1.627 1.00 72.75 97 GLU A O 1
ATOM 743 N N . SER A 1 98 ? 4.551 -15.575 2.078 1.00 77.38 98 SER A N 1
ATOM 744 C CA . SER A 1 98 ? 4.468 -15.657 3.532 1.00 77.38 98 SER A CA 1
ATOM 745 C C . SER A 1 98 ? 3.859 -14.370 4.079 1.00 77.38 98 SER A C 1
ATOM 747 O O . SER A 1 98 ? 4.421 -13.288 3.881 1.00 77.38 98 SER A O 1
ATOM 749 N N . CYS A 1 99 ? 2.740 -14.510 4.779 1.00 74.94 99 CYS A N 1
ATOM 750 C CA . CYS A 1 99 ? 2.115 -13.493 5.613 1.00 74.94 99 CYS A CA 1
ATOM 751 C C . CYS A 1 99 ? 1.863 -14.162 6.967 1.00 74.94 99 CYS A C 1
ATOM 753 O O . CYS A 1 99 ? 1.271 -15.237 7.002 1.00 74.94 99 CYS A O 1
ATOM 755 N N . SER A 1 100 ? 2.432 -13.602 8.029 1.00 85.00 100 SER A N 1
ATOM 756 C CA . SER A 1 100 ? 2.395 -14.160 9.387 1.00 85.00 100 SER A CA 1
ATOM 757 C C . SER A 1 100 ? 2.213 -13.055 10.422 1.00 85.00 100 SER A C 1
ATOM 759 O O . SER A 1 100 ? 2.709 -13.186 11.536 1.00 85.00 100 SER A O 1
ATOM 761 N N . ASP A 1 101 ? 1.634 -11.935 9.996 1.00 90.12 101 ASP A N 1
ATOM 762 C CA . ASP A 1 101 ? 1.209 -10.896 10.922 1.00 90.12 101 ASP A CA 1
ATOM 763 C C . ASP A 1 101 ? -0.037 -11.451 11.628 1.00 90.12 101 ASP A C 1
ATOM 765 O O . ASP A 1 101 ? -0.925 -11.980 10.952 1.00 90.12 101 ASP A O 1
ATOM 769 N N . ASP A 1 102 ? 0.017 -11.442 12.955 1.00 91.31 102 ASP A N 1
ATOM 770 C CA . ASP A 1 102 ? -0.896 -12.073 13.916 1.00 91.31 102 ASP A CA 1
ATOM 771 C C . ASP A 1 102 ? -0.747 -11.235 15.197 1.00 91.31 102 ASP A C 1
ATOM 773 O O . ASP A 1 102 ? 0.269 -11.351 15.892 1.00 91.31 102 ASP A O 1
ATOM 777 N N . TYR A 1 103 ? -1.610 -10.231 15.364 1.00 92.50 103 TYR A N 1
ATOM 778 C CA . TYR A 1 103 ? -1.406 -9.154 16.343 1.00 92.50 103 TYR A CA 1
ATOM 779 C C . TYR A 1 103 ? -1.898 -9.519 17.745 1.00 92.50 103 TYR A C 1
ATOM 781 O O . TYR A 1 103 ? -1.312 -9.059 18.729 1.00 92.50 103 TYR A O 1
ATOM 789 N N . ASP A 1 104 ? -2.922 -10.361 17.830 1.00 92.12 104 ASP A N 1
ATOM 790 C CA . ASP A 1 104 ? -3.488 -10.887 19.070 1.00 92.12 104 ASP A CA 1
ATOM 791 C C . ASP A 1 104 ? -2.897 -12.259 19.477 1.00 92.12 104 ASP A C 1
ATOM 793 O O . ASP A 1 104 ? -3.127 -12.742 20.591 1.00 92.12 104 ASP A O 1
ATOM 797 N N . GLU A 1 105 ? -2.050 -12.842 18.622 1.00 94.62 105 GLU A N 1
ATOM 798 C CA . GLU A 1 105 ? -1.364 -14.124 18.806 1.00 94.62 105 GLU A CA 1
ATOM 799 C C . GLU A 1 105 ? -2.315 -15.341 18.862 1.00 94.62 105 GLU A C 1
ATOM 801 O O . GLU A 1 105 ? -1.995 -16.370 19.487 1.00 94.62 105 GLU A O 1
ATOM 806 N N . ASP A 1 106 ? -3.476 -15.276 18.200 1.00 92.62 106 ASP A N 1
ATOM 807 C CA . ASP A 1 106 ? -4.471 -16.356 18.196 1.00 92.62 106 ASP A CA 1
ATOM 808 C C . ASP A 1 106 ? -4.201 -17.467 17.151 1.00 92.62 106 ASP A C 1
ATOM 810 O O . ASP A 1 106 ? -4.796 -18.556 17.201 1.00 92.62 106 ASP A O 1
ATOM 814 N N . ASN A 1 107 ? -3.162 -17.300 16.321 1.00 92.12 107 ASN A N 1
ATOM 815 C CA . ASN A 1 107 ? -2.755 -18.151 15.191 1.00 92.12 107 ASN A CA 1
ATOM 816 C C . ASN A 1 107 ? -3.634 -18.029 13.934 1.00 92.12 107 ASN A C 1
ATOM 818 O O . ASN A 1 107 ? -3.518 -18.865 13.020 1.00 92.12 107 ASN A O 1
ATOM 822 N N . ILE A 1 108 ? -4.480 -17.011 13.858 1.00 89.06 108 ILE A N 1
ATOM 823 C CA . ILE A 1 108 ? -5.162 -16.549 12.660 1.00 89.06 108 ILE A CA 1
ATOM 824 C C . ILE A 1 108 ? -4.387 -15.325 12.180 1.00 89.06 108 ILE A C 1
ATOM 826 O O . ILE A 1 108 ? -4.190 -14.345 12.873 1.00 89.06 108 ILE A O 1
ATOM 830 N N . SER A 1 109 ? -3.845 -15.394 10.967 1.00 91.00 109 SER A N 1
ATOM 831 C CA . SER A 1 109 ? -3.153 -14.222 10.432 1.00 91.00 109 SER A CA 1
ATOM 832 C C . SER A 1 109 ? -4.161 -13.105 10.183 1.00 91.00 109 SER A C 1
ATOM 834 O O . SER A 1 109 ? -5.173 -13.396 9.557 1.00 91.00 109 SER A O 1
ATOM 836 N N . ASN A 1 110 ? -3.830 -11.854 10.508 1.00 90.19 110 ASN A N 1
ATOM 837 C CA . ASN A 1 110 ? -4.728 -10.688 10.437 1.00 90.19 110 ASN A CA 1
ATOM 838 C C . ASN A 1 110 ? -5.589 -10.604 9.162 1.00 90.19 110 ASN A C 1
ATOM 840 O O . ASN A 1 110 ? -6.760 -10.276 9.190 1.00 90.19 110 ASN A O 1
ATOM 844 N N . HIS A 1 111 ? -5.040 -10.957 7.995 1.00 85.81 111 HIS A N 1
ATOM 845 C CA . HIS A 1 111 ? -5.794 -10.958 6.729 1.00 85.81 111 HIS A CA 1
ATOM 846 C C . HIS A 1 111 ? -6.903 -12.034 6.621 1.00 85.81 111 HIS A C 1
ATOM 848 O O . HIS A 1 111 ? -7.582 -12.112 5.594 1.00 85.81 111 HIS A O 1
ATOM 854 N N . LEU A 1 112 ? -7.011 -12.916 7.613 1.00 86.44 112 LEU A N 1
ATOM 855 C CA . LEU A 1 112 ? -8.027 -13.955 7.799 1.00 86.44 112 LEU A CA 1
ATOM 856 C C . LEU A 1 112 ? -8.770 -13.794 9.130 1.00 86.44 112 LEU A C 1
ATOM 858 O O . LEU A 1 112 ? -9.712 -14.554 9.367 1.00 86.44 112 LEU A O 1
ATOM 862 N N . ASP A 1 113 ? -8.313 -12.877 9.974 1.00 88.44 113 ASP A N 1
ATOM 863 C CA . ASP A 1 113 ? -8.916 -12.560 11.254 1.00 88.44 113 ASP A CA 1
ATOM 864 C C . ASP A 1 113 ? -10.037 -11.532 11.051 1.00 88.44 113 ASP A C 1
ATOM 866 O O . ASP A 1 113 ? -10.052 -10.802 10.061 1.00 88.44 113 ASP A O 1
ATOM 870 N N . LEU A 1 114 ? -11.036 -11.560 11.924 1.00 87.88 114 LEU A N 1
ATOM 871 C CA . LEU A 1 114 ? -12.152 -10.616 11.931 1.00 87.88 114 LEU A CA 1
ATOM 872 C C . LEU A 1 114 ? -12.024 -9.581 13.051 1.00 87.88 114 LEU A C 1
ATOM 874 O O . LEU A 1 114 ? -12.806 -8.633 13.051 1.00 87.88 114 LEU A O 1
ATOM 878 N N . ASP A 1 115 ? -11.099 -9.789 13.983 1.00 90.69 115 ASP A N 1
ATOM 879 C CA . ASP A 1 115 ? -10.796 -8.934 15.131 1.00 90.69 115 ASP A CA 1
ATOM 880 C C . ASP A 1 115 ? -9.292 -9.088 15.423 1.00 90.69 115 ASP A C 1
ATOM 882 O O . ASP A 1 115 ? -8.883 -9.825 16.314 1.00 90.69 115 ASP A O 1
ATOM 886 N N . SER A 1 116 ? -8.474 -8.462 14.573 1.00 92.94 116 SER A N 1
ATOM 887 C CA . SER A 1 116 ? -7.023 -8.666 14.444 1.00 92.94 116 SER A CA 1
ATOM 888 C C . SER A 1 116 ? -6.217 -8.333 15.705 1.00 92.94 116 SER A C 1
ATOM 890 O O . SER A 1 116 ? -5.029 -8.668 15.774 1.00 92.94 116 SER A O 1
ATOM 892 N N . ASP A 1 117 ? -6.801 -7.618 16.666 1.00 93.81 117 ASP A N 1
ATOM 893 C CA . ASP A 1 117 ? -6.186 -7.296 17.951 1.00 93.81 117 ASP A CA 1
ATOM 894 C C . ASP A 1 117 ? -6.968 -7.823 19.168 1.00 93.81 117 ASP A C 1
ATOM 896 O O . ASP A 1 117 ? -6.502 -7.655 20.302 1.00 93.81 117 ASP A O 1
ATOM 900 N N . ALA A 1 118 ? -8.075 -8.536 18.941 1.00 92.62 118 ALA A N 1
ATOM 901 C CA . ALA A 1 118 ? -8.945 -9.144 19.943 1.00 92.62 118 ALA A CA 1
ATOM 902 C C . ALA A 1 118 ? -9.480 -8.164 20.994 1.00 92.62 118 ALA A C 1
ATOM 904 O O . ALA A 1 118 ? -9.626 -8.517 22.178 1.00 92.62 118 ALA A O 1
ATOM 905 N N . ASP A 1 119 ? -9.766 -6.930 20.592 1.00 90.81 119 ASP A N 1
ATOM 906 C CA . ASP A 1 119 ? -10.282 -5.908 21.493 1.00 90.81 119 ASP A CA 1
ATOM 907 C C . ASP A 1 119 ? -11.815 -5.920 21.620 1.00 90.81 119 ASP A C 1
ATOM 909 O O . ASP A 1 119 ? -12.378 -5.305 22.533 1.00 90.81 119 ASP A O 1
ATOM 913 N N . GLY A 1 120 ? -12.494 -6.709 20.783 1.00 88.88 120 GLY A N 1
ATOM 914 C CA . GLY A 1 120 ? -13.947 -6.832 20.755 1.00 88.88 120 GLY A CA 1
ATOM 915 C C . GLY A 1 120 ? -14.639 -5.854 19.805 1.00 88.88 120 GLY A C 1
ATOM 916 O O . GLY A 1 120 ? -15.872 -5.796 19.800 1.00 88.88 120 GLY A O 1
ATOM 917 N N . CYS A 1 121 ? -13.892 -5.101 19.004 1.00 88.94 121 CYS A N 1
ATOM 918 C CA . CYS A 1 121 ? -14.361 -4.350 17.851 1.00 88.94 121 CYS A CA 1
ATOM 919 C C . CYS A 1 121 ? -13.878 -5.061 16.583 1.00 88.94 121 CYS A C 1
ATOM 921 O O . CYS A 1 121 ? -12.711 -5.370 16.430 1.00 88.94 121 CYS A O 1
ATOM 923 N N . ALA A 1 122 ? -14.784 -5.371 15.657 1.00 89.81 122 ALA A N 1
ATOM 924 C CA . ALA A 1 122 ? -14.384 -6.111 14.464 1.00 89.81 122 ALA A CA 1
ATOM 925 C C . ALA A 1 122 ? -13.615 -5.223 13.474 1.00 89.81 122 ALA A C 1
ATOM 927 O O . ALA A 1 122 ? -14.043 -4.094 13.208 1.00 89.81 122 ALA A O 1
ATOM 928 N N . ASP A 1 123 ? -12.621 -5.801 12.793 1.00 89.25 123 ASP A N 1
ATOM 929 C CA . ASP A 1 123 ? -11.777 -5.150 11.780 1.00 89.25 123 ASP A CA 1
ATOM 930 C C . ASP A 1 123 ? -12.594 -4.377 10.735 1.00 89.25 123 ASP A C 1
ATOM 932 O O . ASP A 1 123 ? -12.173 -3.342 10.223 1.00 89.25 123 ASP A O 1
ATOM 936 N N . GLY A 1 124 ? -13.782 -4.880 10.381 1.00 86.94 124 GLY A N 1
ATOM 937 C CA . GLY A 1 124 ? -14.690 -4.215 9.446 1.00 86.94 124 GLY A CA 1
ATOM 938 C C . GLY A 1 124 ? -15.199 -2.868 9.967 1.00 86.94 124 GLY A C 1
ATOM 939 O O . GLY A 1 124 ? -15.169 -1.877 9.237 1.00 86.94 124 GLY A O 1
ATOM 940 N N . VAL A 1 125 ? -15.625 -2.815 11.231 1.00 87.12 125 VAL A N 1
ATOM 941 C CA . VAL A 1 125 ? -16.109 -1.586 11.883 1.00 87.12 125 VAL A CA 1
ATOM 942 C C . VAL A 1 125 ? -14.967 -0.579 11.976 1.00 87.12 125 VAL A C 1
ATOM 944 O O . VAL A 1 125 ? -15.097 0.568 11.548 1.00 87.12 125 VAL A O 1
ATOM 947 N N . GLU A 1 126 ? -13.814 -1.037 12.442 1.00 89.75 126 GLU A N 1
ATOM 948 C CA . GLU A 1 126 ? -12.618 -0.222 12.633 1.00 89.75 126 GLU A CA 1
ATOM 949 C C . GLU A 1 126 ? -11.970 0.240 11.326 1.00 89.75 126 GLU A C 1
ATOM 951 O O . GLU A 1 126 ? -11.359 1.309 11.272 1.00 89.75 126 GLU A O 1
ATOM 956 N N . ALA A 1 127 ? -12.136 -0.515 10.237 1.00 88.50 127 ALA A N 1
ATOM 957 C CA . ALA A 1 127 ? -11.756 -0.098 8.891 1.00 88.50 127 ALA A CA 1
ATOM 958 C C . ALA A 1 127 ? -12.702 0.952 8.288 1.00 88.50 127 ALA A C 1
ATOM 960 O O . ALA A 1 127 ? -12.394 1.493 7.220 1.00 88.50 127 ALA A O 1
ATOM 961 N N . GLY A 1 128 ? -13.817 1.257 8.960 1.00 84.69 128 GLY A N 1
ATOM 962 C CA . GLY A 1 128 ? -14.823 2.218 8.515 1.00 84.69 128 GLY A CA 1
ATOM 963 C C . GLY A 1 128 ? -15.879 1.626 7.577 1.00 84.69 128 GLY A C 1
ATOM 964 O O . GLY A 1 128 ? -16.514 2.373 6.823 1.00 84.69 128 GLY A O 1
ATOM 965 N N . ASP A 1 129 ? -16.083 0.303 7.586 1.00 82.19 129 ASP A N 1
ATOM 966 C CA . ASP A 1 129 ? -17.133 -0.349 6.801 1.00 82.19 129 ASP A CA 1
ATOM 967 C C . ASP A 1 129 ? -18.523 -0.041 7.377 1.00 82.19 129 ASP A C 1
ATOM 969 O O . ASP A 1 129 ? -19.035 -0.710 8.269 1.00 82.19 129 ASP A O 1
ATOM 973 N N . SER A 1 130 ? -19.191 0.944 6.777 1.00 77.31 130 SER A N 1
ATOM 974 C CA . SER A 1 130 ? -20.558 1.346 7.144 1.00 77.31 130 SER A CA 1
ATOM 975 C C . SER A 1 130 ? -21.653 0.282 6.938 1.00 77.31 130 SER A C 1
ATOM 977 O O . SER A 1 130 ? -22.804 0.521 7.313 1.00 77.31 130 SER A O 1
ATOM 979 N N . ASN A 1 131 ? -21.350 -0.856 6.303 1.00 77.06 131 ASN A N 1
ATOM 980 C CA . ASN A 1 131 ? -22.292 -1.966 6.140 1.00 77.06 131 ASN A CA 1
ATOM 981 C C . ASN A 1 131 ? -22.181 -3.010 7.258 1.00 77.06 131 ASN A C 1
ATOM 983 O O . ASN A 1 131 ? -23.070 -3.856 7.366 1.00 77.06 131 ASN A O 1
ATOM 987 N N . VAL A 1 132 ? -21.127 -2.960 8.075 1.00 75.00 132 VAL A N 1
ATOM 988 C CA . VAL A 1 132 ? -20.968 -3.801 9.266 1.00 75.00 132 VAL A CA 1
ATOM 989 C C . VAL A 1 132 ? -21.512 -3.034 10.470 1.00 75.00 132 VAL A C 1
ATOM 991 O O . VAL A 1 132 ? -21.278 -1.838 10.614 1.00 75.00 132 VAL A O 1
ATOM 994 N N . SER A 1 133 ? -22.307 -3.698 11.308 1.00 73.50 133 SER A N 1
ATOM 995 C CA . SER A 1 133 ? -22.754 -3.116 12.577 1.00 73.50 133 SER A CA 1
ATOM 996 C C . SER A 1 133 ? -21.670 -3.218 13.646 1.00 73.50 133 SER A C 1
ATOM 998 O O . SER A 1 133 ? -20.872 -4.149 13.614 1.00 73.50 133 SER A O 1
ATOM 1000 N N . ASP A 1 134 ? -21.699 -2.320 14.627 1.00 67.94 134 ASP A N 1
ATOM 1001 C CA . ASP A 1 134 ? -20.749 -2.308 15.745 1.00 67.94 134 ASP A CA 1
ATOM 1002 C C . ASP A 1 134 ? -20.650 -3.683 16.447 1.00 67.94 134 ASP A C 1
ATOM 1004 O O . ASP A 1 134 ? -21.671 -4.346 16.675 1.00 67.94 134 ASP A O 1
ATOM 1008 N N . ASN A 1 135 ? -19.421 -4.099 16.796 1.00 63.72 135 ASN A N 1
ATOM 1009 C CA . ASN A 1 135 ? -19.100 -5.363 17.490 1.00 63.72 135 ASN A CA 1
ATOM 1010 C C . ASN A 1 135 ? -19.549 -6.641 16.738 1.00 63.72 135 ASN A C 1
ATOM 1012 O O . ASN A 1 135 ? -19.927 -7.661 17.326 1.00 63.72 135 ASN A O 1
ATOM 1016 N N . ASP A 1 136 ? -19.568 -6.590 15.406 1.00 67.94 136 ASP A N 1
ATOM 1017 C CA . ASP A 1 136 ? -19.951 -7.734 14.587 1.00 67.94 136 ASP A CA 1
ATOM 1018 C C . ASP A 1 136 ? -18.749 -8.574 14.146 1.00 67.94 136 ASP A C 1
ATOM 1020 O O . ASP A 1 136 ? -18.122 -8.322 13.122 1.00 67.94 136 ASP A O 1
ATOM 1024 N N . THR A 1 137 ? -18.485 -9.643 14.894 1.00 66.69 137 THR A N 1
ATOM 1025 C CA . THR A 1 137 ? -17.400 -10.600 14.619 1.00 66.69 137 THR A CA 1
ATOM 1026 C C . THR A 1 137 ? -17.812 -11.755 13.698 1.00 66.69 137 THR A C 1
ATOM 1028 O O . THR A 1 137 ? -17.051 -12.705 13.512 1.00 66.69 137 THR A O 1
ATOM 1031 N N . THR A 1 138 ? -19.040 -11.763 13.153 1.00 66.50 138 THR A N 1
ATOM 1032 C CA . THR A 1 138 ? -19.564 -12.952 12.444 1.00 66.50 138 THR A CA 1
ATOM 1033 C C . THR A 1 138 ? -20.375 -12.679 11.181 1.00 66.50 138 THR A C 1
ATOM 1035 O O . THR A 1 138 ? -20.613 -13.622 10.414 1.00 66.50 138 THR A O 1
ATOM 1038 N N . SER A 1 139 ? -20.819 -11.447 10.927 1.00 67.62 139 SER A N 1
ATOM 1039 C CA . SER A 1 139 ? -21.541 -11.129 9.699 1.00 67.62 139 SER A CA 1
ATOM 1040 C C . SER A 1 139 ? -20.581 -10.779 8.584 1.00 67.62 139 SER A C 1
ATOM 1042 O O . SER A 1 139 ? -19.839 -9.804 8.615 1.00 67.62 139 SER A O 1
ATOM 1044 N N . TYR A 1 140 ? -20.684 -11.566 7.525 1.00 67.44 140 TYR A N 1
ATOM 1045 C CA . TYR A 1 140 ? -20.001 -11.291 6.280 1.00 67.44 140 TYR A CA 1
ATOM 1046 C C . TYR A 1 140 ? -20.927 -10.490 5.380 1.00 67.44 140 TYR A C 1
ATOM 1048 O O . TYR A 1 140 ? -22.037 -10.936 5.055 1.00 67.44 140 TYR A O 1
ATOM 1056 N N . ASN A 1 141 ? -20.444 -9.343 4.914 1.00 75.06 141 ASN A N 1
ATOM 1057 C CA . ASN A 1 141 ? -21.076 -8.671 3.795 1.00 75.06 141 ASN A CA 1
ATOM 1058 C C . ASN A 1 141 ? -21.120 -9.641 2.606 1.00 75.06 141 ASN A C 1
ATOM 1060 O O . ASN A 1 141 ? -20.154 -10.339 2.294 1.00 75.06 141 ASN A O 1
ATOM 1064 N N . THR A 1 142 ? -22.283 -9.739 1.964 1.00 81.19 142 THR A N 1
ATOM 1065 C CA . THR A 1 142 ? -22.460 -10.519 0.733 1.00 81.19 142 THR A CA 1
ATOM 1066 C C . THR A 1 142 ? -22.932 -9.584 -0.361 1.00 81.19 142 THR A C 1
ATOM 1068 O O . THR A 1 142 ? -23.712 -8.665 -0.115 1.00 81.19 142 THR A O 1
ATOM 1071 N N . GLY A 1 143 ? -22.465 -9.798 -1.587 1.00 87.69 143 GLY A N 1
ATOM 1072 C CA . GLY A 1 143 ? -22.728 -8.844 -2.650 1.00 87.69 143 GLY A CA 1
ATOM 1073 C C . GLY A 1 143 ? -22.190 -9.278 -3.998 1.00 87.69 143 GLY A C 1
ATOM 1074 O O . GLY A 1 143 ? -21.853 -10.441 -4.220 1.00 87.69 143 GLY A O 1
ATOM 1075 N N . THR A 1 144 ? -22.158 -8.317 -4.914 1.00 92.12 144 THR A N 1
ATOM 1076 C CA . THR A 1 144 ? -21.526 -8.499 -6.222 1.00 92.12 144 THR A CA 1
ATOM 1077 C C . THR A 1 144 ? -20.024 -8.293 -6.063 1.00 92.12 144 THR A C 1
ATOM 1079 O O . THR A 1 144 ? -19.622 -7.349 -5.401 1.00 92.12 144 THR A O 1
ATOM 1082 N N . ASP A 1 145 ? -19.235 -9.174 -6.666 1.00 89.62 145 ASP A N 1
ATOM 1083 C CA . ASP A 1 145 ? -17.803 -8.997 -6.923 1.00 89.62 145 ASP A CA 1
ATOM 1084 C C . ASP A 1 145 ? -17.626 -9.241 -8.428 1.00 89.62 145 ASP A C 1
ATOM 1086 O O . ASP A 1 145 ? -17.562 -10.386 -8.902 1.00 89.62 145 ASP A O 1
ATOM 1090 N N . ALA A 1 146 ? -17.721 -8.162 -9.207 1.00 90.56 146 ALA A N 1
ATOM 1091 C CA . ALA A 1 146 ? -17.798 -8.243 -10.663 1.00 90.56 146 ALA A CA 1
ATOM 1092 C C . ALA A 1 146 ? -16.436 -8.514 -11.319 1.00 90.56 146 ALA A C 1
ATOM 1094 O O . ALA A 1 146 ? -16.390 -9.080 -12.418 1.00 90.56 146 ALA A O 1
ATOM 1095 N N . ASN A 1 147 ? -15.338 -8.128 -10.667 1.00 83.88 147 ASN A N 1
ATOM 1096 C CA . ASN A 1 147 ? -13.980 -8.354 -11.161 1.00 83.88 147 ASN A CA 1
ATOM 1097 C C . ASN A 1 147 ? -13.335 -9.636 -10.587 1.00 83.88 147 ASN A C 1
ATOM 1099 O O . ASN A 1 147 ? -12.254 -10.023 -11.042 1.00 83.88 147 ASN A O 1
ATOM 1103 N N . ASN A 1 148 ? -14.024 -10.320 -9.667 1.00 85.44 148 ASN A N 1
ATOM 1104 C CA . ASN A 1 148 ? -13.608 -11.545 -8.993 1.00 85.44 148 ASN A CA 1
ATOM 1105 C C . ASN A 1 148 ? -12.270 -11.415 -8.254 1.00 85.44 148 ASN A C 1
ATOM 1107 O O . ASN A 1 148 ? -11.467 -12.356 -8.270 1.00 85.44 148 ASN A O 1
ATOM 1111 N N . ASN A 1 149 ? -12.004 -10.255 -7.650 1.00 79.94 149 ASN A N 1
ATOM 1112 C CA . ASN A 1 149 ? -10.787 -10.013 -6.876 1.00 79.94 149 ASN A CA 1
ATOM 1113 C C . ASN A 1 149 ? -10.933 -10.352 -5.381 1.00 79.94 149 ASN A C 1
ATOM 1115 O O . ASN A 1 149 ? -9.927 -10.323 -4.671 1.00 79.94 149 ASN A O 1
ATOM 1119 N N . GLY A 1 150 ? -12.137 -10.723 -4.928 1.00 81.56 150 GLY A N 1
ATOM 1120 C CA . GLY A 1 150 ? -12.425 -11.115 -3.550 1.00 81.56 150 GLY A CA 1
ATOM 1121 C C . GLY A 1 150 ? -12.907 -9.984 -2.640 1.00 81.56 150 GLY A C 1
ATOM 1122 O O . GLY A 1 150 ? -13.310 -10.279 -1.518 1.00 81.56 150 GLY A O 1
ATOM 1123 N N . LEU A 1 151 ? -12.912 -8.732 -3.106 1.00 83.56 151 LEU A N 1
ATOM 1124 C CA . LEU A 1 151 ? -13.530 -7.599 -2.424 1.00 83.56 151 LEU A CA 1
ATOM 1125 C C . LEU A 1 151 ? -14.865 -7.278 -3.108 1.00 83.56 151 LEU A C 1
ATOM 1127 O O . LEU A 1 151 ? -14.971 -7.274 -4.330 1.00 83.56 151 LEU A O 1
ATOM 1131 N N . LEU A 1 152 ? -15.920 -7.060 -2.324 1.00 87.69 152 LEU A N 1
ATOM 1132 C CA . LEU A 1 152 ? -17.230 -6.754 -2.895 1.00 87.69 152 LEU A CA 1
ATOM 1133 C C . LEU A 1 152 ? -17.237 -5.363 -3.533 1.00 87.69 152 LEU A C 1
ATOM 1135 O O . LEU A 1 152 ? -16.662 -4.424 -2.992 1.00 87.69 152 LEU A O 1
ATOM 1139 N N . ASP A 1 153 ? -18.018 -5.203 -4.601 1.00 88.44 153 ASP A N 1
ATOM 1140 C CA . ASP A 1 153 ? -18.267 -3.933 -5.297 1.00 88.44 153 ASP A CA 1
ATOM 1141 C C . ASP A 1 153 ? -18.866 -2.840 -4.376 1.00 88.44 153 ASP A C 1
ATOM 1143 O O . ASP A 1 153 ? -19.022 -1.697 -4.794 1.00 88.44 153 ASP A O 1
ATOM 1147 N N . SER A 1 154 ? -19.276 -3.181 -3.148 1.00 86.75 154 SER A N 1
ATOM 1148 C CA . SER A 1 154 ? -19.688 -2.220 -2.114 1.00 86.75 154 SER A CA 1
ATOM 1149 C C . SER A 1 154 ? -18.520 -1.497 -1.438 1.00 86.75 154 SER A C 1
ATOM 1151 O O . SER A 1 154 ? -18.769 -0.536 -0.721 1.00 86.75 154 SER A O 1
ATOM 1153 N N . PHE A 1 155 ? -17.297 -1.992 -1.633 1.00 85.69 155 PHE A N 1
ATOM 1154 C CA . PHE A 1 155 ? -16.053 -1.513 -1.015 1.00 85.69 155 PHE A CA 1
ATOM 1155 C C . PHE A 1 155 ? -15.014 -1.086 -2.047 1.00 85.69 155 PHE A C 1
ATOM 1157 O O . PHE A 1 155 ? -13.896 -0.686 -1.712 1.00 85.69 155 PHE A O 1
ATOM 1164 N N . GLU A 1 156 ? -15.347 -1.237 -3.326 1.00 88.19 156 GLU A N 1
ATOM 1165 C CA . GLU A 1 156 ? -14.472 -0.884 -4.418 1.00 88.19 156 GLU A CA 1
ATOM 1166 C C . GLU A 1 156 ? -15.223 -0.656 -5.725 1.00 88.19 156 GLU A C 1
ATOM 1168 O O . GLU A 1 156 ? -16.357 -1.072 -5.959 1.00 88.19 156 GLU A O 1
ATOM 1173 N N . ASN A 1 157 ? -14.517 -0.057 -6.673 1.00 87.00 157 ASN A N 1
ATOM 1174 C CA . ASN A 1 157 ? -14.934 -0.084 -8.054 1.00 87.00 157 ASN A CA 1
ATOM 1175 C C . ASN A 1 157 ? -14.875 -1.520 -8.609 1.00 87.00 157 ASN A C 1
ATOM 1177 O O . ASN A 1 157 ? -13.804 -1.982 -9.008 1.00 87.00 157 ASN A O 1
ATOM 1181 N N . GLY A 1 158 ? -16.036 -2.158 -8.778 1.00 84.06 158 GLY A N 1
ATOM 1182 C CA . GLY A 1 158 ? -16.179 -3.519 -9.322 1.00 84.06 158 GLY A CA 1
ATOM 1183 C C . GLY A 1 158 ? -15.620 -3.769 -10.733 1.00 84.06 158 GLY A C 1
ATOM 1184 O O . GLY A 1 158 ? -15.735 -4.863 -11.273 1.00 84.06 158 GLY A O 1
ATOM 1185 N N . THR A 1 159 ? -15.013 -2.772 -11.390 1.00 82.62 159 THR A N 1
ATOM 1186 C CA . THR A 1 159 ? -14.242 -2.956 -12.633 1.00 82.62 159 THR A CA 1
ATOM 1187 C C . THR A 1 159 ? -12.740 -2.768 -12.427 1.00 82.62 159 THR A C 1
ATOM 1189 O O . THR A 1 159 ? -11.956 -3.533 -12.985 1.00 82.62 159 THR A O 1
ATOM 1192 N N . THR A 1 160 ? -12.318 -1.738 -11.687 1.00 80.19 160 THR A N 1
ATOM 1193 C CA . THR A 1 160 ? -10.894 -1.383 -11.539 1.00 80.19 160 THR A CA 1
ATOM 1194 C C . THR A 1 160 ? -10.243 -1.919 -10.272 1.00 80.19 160 THR A C 1
ATOM 1196 O O . THR A 1 160 ? -9.021 -1.839 -10.176 1.00 80.19 160 THR A O 1
ATOM 1199 N N . GLY A 1 161 ? -11.024 -2.422 -9.316 1.00 79.56 161 GLY A N 1
ATOM 1200 C CA . GLY A 1 161 ? -10.542 -2.924 -8.030 1.00 79.56 161 GLY A CA 1
ATOM 1201 C C . GLY A 1 161 ? -10.084 -1.825 -7.064 1.00 79.56 161 GLY A C 1
ATOM 1202 O O . GLY A 1 161 ? -9.250 -2.042 -6.189 1.00 79.56 161 GLY A O 1
ATOM 1203 N N . THR A 1 162 ? -10.464 -0.573 -7.328 1.00 82.88 162 THR A N 1
ATOM 1204 C CA . THR A 1 162 ? -10.016 0.586 -6.542 1.00 82.88 162 THR A CA 1
ATOM 1205 C C . THR A 1 162 ? -10.957 0.782 -5.367 1.00 82.88 162 THR A C 1
ATOM 1207 O O . THR A 1 162 ? -12.136 1.015 -5.621 1.00 82.88 162 THR A O 1
ATOM 12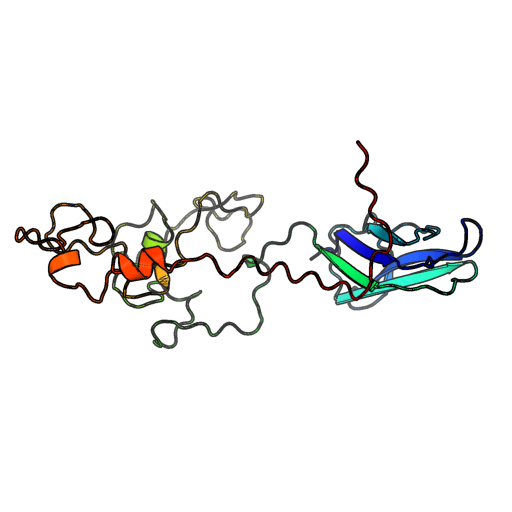10 N N . ILE A 1 163 ? -10.438 0.723 -4.136 1.00 83.50 163 ILE A N 1
ATOM 1211 C CA . ILE A 1 163 ? -11.235 0.954 -2.924 1.00 83.50 163 ILE A CA 1
ATOM 1212 C C . ILE A 1 163 ? -11.909 2.328 -2.965 1.00 83.50 163 ILE A C 1
ATOM 1214 O O . ILE A 1 163 ? -11.328 3.296 -3.471 1.00 83.50 163 ILE A O 1
ATOM 1218 N N . ASP A 1 164 ? -13.143 2.400 -2.481 1.00 81.25 164 ASP A N 1
ATOM 1219 C CA . ASP A 1 164 ? -13.966 3.614 -2.484 1.00 81.25 164 ASP A CA 1
ATOM 1220 C C . ASP A 1 164 ? -14.114 4.265 -1.099 1.00 81.25 164 ASP A C 1
ATOM 1222 O O . ASP A 1 164 ? -14.848 5.246 -0.956 1.00 81.25 164 ASP A O 1
ATOM 1226 N N . TYR A 1 165 ? -13.345 3.787 -0.118 1.00 81.81 165 TYR A N 1
ATOM 1227 C CA . TYR A 1 165 ? -13.265 4.317 1.240 1.00 81.81 165 TYR A CA 1
ATOM 1228 C C . TYR A 1 165 ? -11.811 4.567 1.670 1.00 81.81 165 TYR A C 1
ATOM 1230 O O . TYR A 1 165 ? -10.867 4.011 1.102 1.00 81.81 165 TYR A O 1
ATOM 1238 N N . ASP A 1 166 ? -11.638 5.453 2.652 1.00 83.75 166 ASP A N 1
ATOM 1239 C CA . ASP A 1 166 ? -10.365 5.633 3.352 1.00 83.75 166 ASP A CA 1
ATOM 1240 C C . ASP A 1 166 ? -10.359 4.679 4.546 1.00 83.75 166 ASP A C 1
ATOM 1242 O O . ASP A 1 166 ? -11.205 4.793 5.430 1.00 83.75 166 ASP A O 1
ATOM 1246 N N . SER A 1 167 ? -9.471 3.689 4.515 1.00 87.00 167 SER A N 1
ATOM 1247 C CA . SER A 1 167 ? -9.467 2.604 5.493 1.00 87.00 167 SER A CA 1
ATOM 1248 C C . SER A 1 167 ? -8.769 3.043 6.770 1.00 87.00 167 SER A C 1
ATOM 1250 O O . SER A 1 167 ? -7.567 3.314 6.755 1.00 87.00 167 SER A O 1
ATOM 1252 N N . SER A 1 168 ? -9.489 3.004 7.886 1.00 89.50 168 SER A N 1
ATOM 1253 C CA . SER A 1 168 ? -8.951 3.301 9.218 1.00 89.50 168 SER A CA 1
ATOM 1254 C C . SER A 1 168 ? -8.372 2.078 9.949 1.00 89.50 168 SER A C 1
ATOM 1256 O O . SER A 1 168 ? -7.825 2.236 11.033 1.00 89.50 168 SER A O 1
ATOM 1258 N N . TYR A 1 169 ? -8.363 0.900 9.304 1.00 88.81 169 TYR A N 1
ATOM 1259 C CA . TYR A 1 169 ? -7.799 -0.363 9.822 1.00 88.81 169 TYR A CA 1
ATOM 1260 C C . TYR A 1 169 ? -6.460 -0.179 10.551 1.00 88.81 169 TYR A C 1
ATOM 1262 O O . TYR A 1 169 ? -6.225 -0.751 11.605 1.00 88.81 169 TYR A O 1
ATOM 1270 N N . HIS A 1 170 ? -5.567 0.654 10.003 1.00 89.00 170 HIS A N 1
ATOM 1271 C CA . HIS A 1 170 ? -4.386 1.090 10.735 1.00 89.00 170 HIS A CA 1
ATOM 1272 C C . HIS A 1 170 ? -4.608 2.511 11.281 1.00 89.00 170 HIS A C 1
ATOM 1274 O O . HIS A 1 170 ? -4.795 3.424 10.470 1.00 89.00 170 HIS A O 1
ATOM 1280 N N . PRO A 1 171 ? -4.499 2.750 12.601 1.00 91.00 171 PRO A N 1
ATOM 1281 C CA . PRO A 1 171 ? -3.986 1.835 13.626 1.00 91.00 171 PRO A CA 1
ATOM 1282 C C . PRO A 1 171 ? -5.040 1.033 14.410 1.00 91.00 171 PRO A C 1
ATOM 1284 O O . PRO A 1 171 ? -4.605 0.238 15.236 1.00 91.00 171 PRO A O 1
ATOM 1287 N N . TYR A 1 172 ? -6.342 1.267 14.202 1.00 91.44 172 TYR A N 1
ATOM 1288 C CA . TYR A 1 172 ? -7.400 0.802 15.115 1.00 91.44 172 TYR A CA 1
ATOM 1289 C C . TYR A 1 172 ? -7.403 -0.722 15.285 1.00 91.44 172 TYR A C 1
ATOM 1291 O O . TYR A 1 172 ? -7.083 -1.167 16.372 1.00 91.44 172 TYR A O 1
ATOM 1299 N N . SER A 1 173 ? -7.474 -1.488 14.194 1.00 91.12 173 SER A N 1
ATOM 1300 C CA . SER A 1 173 ? -7.521 -2.962 14.207 1.00 91.12 173 SER A CA 1
ATOM 1301 C C . SER A 1 173 ? -6.224 -3.680 14.572 1.00 91.12 173 SER A C 1
ATOM 1303 O O . SER A 1 173 ? -6.074 -4.875 14.337 1.00 91.12 173 SER A O 1
ATOM 1305 N N . LEU A 1 174 ? -5.202 -2.953 15.016 1.00 93.38 174 LEU A N 1
ATOM 1306 C CA . LEU A 1 174 ? -3.908 -3.523 15.401 1.00 93.38 174 LEU A CA 1
ATOM 1307 C C . LEU A 1 174 ? -3.526 -3.123 16.828 1.00 93.38 174 LEU A C 1
ATOM 1309 O O . LEU A 1 174 ? -2.359 -3.237 17.218 1.00 93.38 174 LEU A O 1
ATOM 1313 N N . SER A 1 175 ? -4.439 -2.548 17.598 1.00 93.12 175 SER A N 1
ATOM 1314 C CA . SER A 1 175 ? -4.144 -2.108 18.944 1.00 93.12 175 SER A CA 1
ATOM 1315 C C . SER A 1 175 ? -5.379 -2.129 19.827 1.00 93.12 175 SER A C 1
ATOM 1317 O O . SER A 1 175 ? -6.133 -1.171 19.853 1.00 93.12 175 SER A O 1
ATOM 1319 N N . THR A 1 176 ? -5.378 -3.068 20.772 1.00 90.56 176 THR A N 1
ATOM 1320 C CA . THR A 1 176 ? -6.314 -3.113 21.914 1.00 90.56 176 THR A CA 1
ATOM 1321 C C . THR A 1 176 ? -6.464 -1.825 22.731 1.00 90.56 176 THR A C 1
ATOM 1323 O O . THR A 1 176 ? -7.367 -1.714 23.554 1.00 90.56 176 THR A O 1
ATOM 1326 N N . ALA A 1 177 ? -5.556 -0.858 22.575 1.00 88.75 177 ALA A N 1
ATOM 1327 C CA . ALA A 1 177 ? -5.640 0.449 23.221 1.00 88.75 177 ALA A CA 1
ATOM 1328 C C . ALA A 1 177 ? -6.465 1.467 22.414 1.00 88.75 177 ALA A C 1
ATOM 1330 O O . ALA A 1 177 ? -6.673 2.581 22.887 1.00 88.75 177 ALA A O 1
ATOM 1331 N N . LEU A 1 178 ? -6.865 1.123 21.191 1.00 91.56 178 LEU A N 1
ATOM 1332 C CA . LEU A 1 178 ? -7.530 1.984 20.226 1.00 91.56 178 LEU A CA 1
ATOM 1333 C C . LEU A 1 178 ? -8.895 1.412 19.815 1.00 91.56 178 LEU A C 1
ATOM 1335 O O . LEU A 1 178 ? -9.283 1.531 18.657 1.00 91.56 178 LEU A O 1
ATOM 1339 N N . ASN A 1 179 ? -9.633 0.862 20.779 1.00 91.12 179 ASN A N 1
ATOM 1340 C CA . ASN A 1 179 ? -10.938 0.256 20.544 1.00 91.12 179 ASN A CA 1
ATOM 1341 C C . ASN A 1 179 ? -11.967 1.278 20.061 1.00 91.12 179 ASN A C 1
ATOM 1343 O O . ASN A 1 179 ? -12.467 2.099 20.832 1.00 91.12 179 ASN A O 1
ATOM 1347 N N . ALA A 1 180 ? -12.309 1.214 18.775 1.00 90.31 180 ALA A N 1
ATOM 1348 C CA . ALA A 1 180 ? -13.243 2.151 18.156 1.00 90.31 180 ALA A CA 1
ATOM 1349 C C . ALA A 1 180 ? -14.715 1.915 18.542 1.00 90.31 180 ALA A C 1
ATOM 1351 O O . ALA A 1 180 ? -15.565 2.746 18.222 1.00 90.31 180 ALA A O 1
ATOM 1352 N N . CYS A 1 181 ? -15.015 0.799 19.209 1.00 90.12 181 CYS A N 1
ATOM 1353 C CA . CYS A 1 181 ? -16.352 0.407 19.644 1.00 90.12 181 CYS A CA 1
ATOM 1354 C C . CYS A 1 181 ? -16.606 0.652 21.146 1.00 90.12 181 CYS A C 1
ATOM 1356 O O . CYS A 1 181 ? -17.725 0.405 21.605 1.00 90.12 181 CYS A O 1
ATOM 1358 N N . ALA A 1 182 ? -15.599 1.060 21.925 1.00 92.00 182 ALA A N 1
ATOM 1359 C CA . ALA A 1 182 ? -15.732 1.255 23.367 1.00 92.00 182 ALA A CA 1
ATOM 1360 C C . ALA A 1 182 ? -16.547 2.521 23.692 1.00 92.00 182 ALA A C 1
ATOM 1362 O O . ALA A 1 182 ? -16.288 3.583 23.134 1.00 92.00 182 ALA A O 1
ATOM 1363 N N . ASP A 1 183 ? -17.549 2.369 24.560 1.00 93.00 183 ASP A N 1
ATOM 1364 C CA . ASP A 1 183 ? -18.439 3.413 25.096 1.00 93.00 183 ASP A CA 1
ATOM 1365 C C . ASP A 1 183 ? -18.717 3.038 26.561 1.00 93.00 183 ASP A C 1
ATOM 1367 O O . ASP A 1 183 ? -19.615 2.235 26.860 1.00 93.00 183 ASP A O 1
ATOM 1371 N N . THR A 1 184 ? -17.832 3.473 27.458 1.00 94.38 184 THR A N 1
ATOM 1372 C CA . THR A 1 184 ? -17.755 2.985 28.841 1.00 94.38 184 THR A CA 1
ATOM 1373 C C . THR A 1 184 ? -18.970 3.400 29.670 1.00 94.38 184 THR A C 1
ATOM 1375 O O . THR A 1 184 ? -19.467 2.600 30.481 1.00 94.38 184 THR A O 1
ATOM 1378 N N . ASP A 1 185 ? -19.503 4.598 29.450 1.00 94.12 185 ASP A N 1
ATOM 1379 C CA . ASP A 1 185 ? -20.655 5.122 30.181 1.00 94.12 185 ASP A CA 1
ATOM 1380 C C . ASP A 1 185 ? -22.000 4.965 29.434 1.00 94.12 185 ASP A C 1
ATOM 1382 O O . ASP A 1 185 ? -23.076 5.013 30.054 1.00 94.12 185 ASP A O 1
ATOM 1386 N N . GLY A 1 186 ? -21.960 4.667 28.132 1.00 94.50 186 GLY A N 1
ATOM 1387 C CA . GLY A 1 186 ? -23.121 4.396 27.295 1.00 94.50 186 GLY 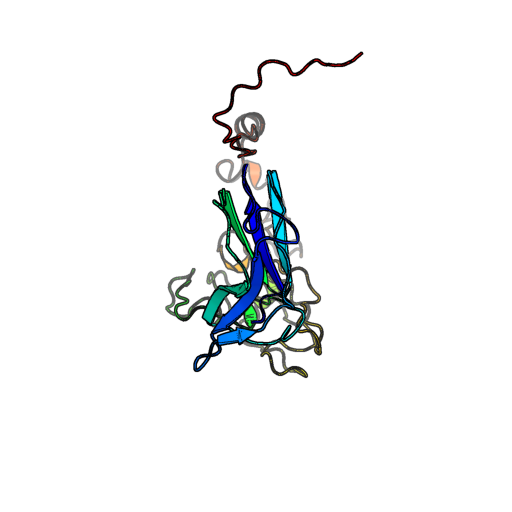A CA 1
ATOM 1388 C C . GLY A 1 186 ? -23.868 5.649 26.838 1.00 94.50 186 GLY A C 1
ATOM 1389 O O . GLY A 1 186 ? -25.086 5.565 26.596 1.00 94.50 186 GLY A O 1
ATOM 1390 N N . ASP A 1 187 ? -23.211 6.809 26.783 1.00 93.19 187 ASP A N 1
ATOM 1391 C CA . ASP A 1 187 ? -23.833 8.068 26.366 1.00 93.19 187 ASP A CA 1
ATOM 1392 C C . ASP A 1 187 ? -23.860 8.277 24.837 1.00 93.19 187 ASP A C 1
ATOM 1394 O O . ASP A 1 187 ? -24.625 9.117 24.329 1.00 93.19 187 ASP A O 1
ATOM 1398 N N . GLY A 1 188 ? -23.132 7.431 24.099 1.00 91.19 188 GLY A N 1
ATOM 1399 C CA . GLY A 1 188 ? -23.020 7.443 22.644 1.00 91.19 188 GLY A CA 1
ATOM 1400 C C . GLY A 1 188 ? -21.845 8.259 22.098 1.00 91.19 188 GLY A C 1
ATOM 1401 O O . GLY A 1 188 ? -21.794 8.484 20.880 1.00 91.19 188 GLY A O 1
ATOM 1402 N N . ILE A 1 189 ? -20.934 8.720 22.955 1.00 92.38 189 ILE A N 1
ATOM 1403 C CA . ILE A 1 189 ? -19.609 9.227 22.602 1.00 92.38 189 ILE A CA 1
ATOM 1404 C C . ILE A 1 189 ? -18.600 8.119 22.925 1.00 92.38 189 ILE A C 1
ATOM 1406 O O . ILE A 1 189 ? -18.432 7.737 24.066 1.00 92.38 189 ILE A O 1
ATOM 1410 N N . TYR A 1 190 ? -17.936 7.577 21.904 1.00 91.81 190 TYR A N 1
ATOM 1411 C CA . TYR A 1 190 ? -16.952 6.510 22.111 1.00 91.81 190 TYR A CA 1
ATOM 1412 C C . TYR A 1 190 ? -15.707 7.012 22.856 1.00 91.81 190 TYR A C 1
ATOM 1414 O O . TYR A 1 190 ? -15.238 8.111 22.545 1.00 91.81 190 TYR A O 1
ATOM 1422 N N . ASP A 1 191 ? -15.118 6.169 23.710 1.00 92.62 191 ASP A N 1
ATOM 1423 C CA . ASP A 1 191 ? -13.989 6.465 24.616 1.00 92.62 191 ASP A CA 1
ATOM 1424 C C . ASP A 1 191 ? -12.781 7.104 23.889 1.00 92.62 191 ASP A C 1
ATOM 1426 O O . ASP A 1 191 ? -12.072 7.962 24.400 1.00 92.62 191 ASP A O 1
ATOM 1430 N N . LEU A 1 192 ? -12.547 6.774 22.611 1.00 90.88 192 LEU A N 1
ATOM 1431 C CA . LEU A 1 192 ? -11.474 7.413 21.822 1.00 90.88 192 LEU A CA 1
ATOM 1432 C C . LEU A 1 192 ? -11.673 8.917 21.574 1.00 90.88 192 LEU A C 1
ATOM 1434 O O . LEU A 1 192 ? -10.742 9.612 21.144 1.00 90.88 192 LEU A O 1
ATOM 1438 N N . PHE A 1 193 ? -12.897 9.402 21.751 1.00 91.44 193 PHE A N 1
ATOM 1439 C CA . PHE A 1 193 ? -13.307 10.783 21.533 1.00 91.44 193 PHE A CA 1
ATOM 1440 C C . PHE A 1 193 ? -13.922 11.428 22.773 1.00 91.44 193 PHE A C 1
ATOM 1442 O O . PHE A 1 193 ? -14.059 12.660 22.774 1.00 91.44 193 PHE A O 1
ATOM 1449 N N . ASP A 1 194 ? -14.303 10.634 23.770 1.00 92.75 194 ASP A N 1
ATOM 1450 C CA . ASP A 1 194 ? -14.697 11.144 25.071 1.00 92.75 194 ASP A CA 1
ATOM 1451 C C . ASP A 1 194 ? -13.462 11.679 25.821 1.00 92.75 194 ASP A C 1
ATOM 1453 O O . ASP A 1 194 ? -12.312 11.413 25.473 1.00 92.75 194 ASP A O 1
ATOM 1457 N N . ILE A 1 195 ? -13.694 12.612 26.735 1.00 93.44 195 ILE A N 1
ATOM 1458 C CA . ILE A 1 195 ? -12.668 13.230 27.583 1.00 93.44 195 ILE A CA 1
ATOM 1459 C C . ILE A 1 195 ? -12.879 12.901 29.070 1.00 93.44 195 ILE A C 1
ATOM 1461 O O . ILE A 1 195 ? -12.153 13.448 29.912 1.00 93.44 195 ILE A O 1
ATOM 1465 N N . ASP A 1 196 ? -13.931 12.140 29.367 1.00 94.00 196 ASP A N 1
ATOM 1466 C CA . ASP A 1 196 ? -14.417 11.702 30.677 1.00 94.00 196 ASP A CA 1
ATOM 1467 C C . ASP A 1 196 ? -15.182 10.377 30.456 1.00 94.00 196 ASP A C 1
ATOM 1469 O O . ASP A 1 196 ? -16.412 10.357 30.476 1.00 94.00 196 ASP A O 1
ATOM 1473 N N . ASP A 1 197 ? -14.448 9.295 30.166 1.00 94.38 197 ASP A N 1
ATOM 1474 C CA . ASP A 1 197 ? -14.974 8.016 29.635 1.00 94.38 197 ASP A CA 1
ATOM 1475 C C . ASP A 1 197 ? -16.059 7.363 30.517 1.00 94.38 197 ASP A C 1
ATOM 1477 O O . ASP A 1 197 ? -16.866 6.560 30.046 1.00 94.38 197 ASP A O 1
ATOM 1481 N N . ASP A 1 198 ? -16.075 7.644 31.823 1.00 95.50 198 ASP A N 1
ATOM 1482 C CA . ASP A 1 198 ? -17.073 7.113 32.758 1.00 95.50 198 ASP A CA 1
ATOM 1483 C C . ASP A 1 198 ? -18.080 8.168 33.263 1.00 95.50 198 ASP A C 1
ATOM 1485 O O . ASP A 1 198 ? -18.974 7.847 34.068 1.00 95.50 198 ASP A O 1
ATOM 1489 N N . ASN A 1 199 ? -17.969 9.403 32.752 1.00 94.75 199 ASN A N 1
ATOM 1490 C CA . ASN A 1 199 ? -18.775 10.581 33.069 1.00 94.75 199 ASN A CA 1
ATOM 1491 C C . ASN A 1 199 ? -18.969 10.794 34.586 1.00 94.75 199 ASN A C 1
ATOM 1493 O O . ASN A 1 199 ? -20.031 11.251 35.055 1.00 94.75 199 ASN A O 1
ATOM 1497 N N . ASP A 1 200 ? -17.952 10.471 35.396 1.00 96.31 200 ASP A N 1
ATOM 1498 C CA . ASP A 1 200 ? -17.981 10.665 36.849 1.00 96.31 200 ASP A CA 1
ATOM 1499 C C . ASP A 1 200 ? -17.727 12.129 37.269 1.00 96.31 200 ASP A C 1
ATOM 1501 O O . ASP A 1 200 ? -18.020 12.532 38.412 1.00 96.31 200 ASP A O 1
ATOM 1505 N N . GLY A 1 201 ? -17.301 12.960 36.309 1.00 95.00 201 GLY A N 1
ATOM 1506 C CA . GLY A 1 201 ? -17.053 14.389 36.447 1.00 95.00 201 GLY A CA 1
ATOM 1507 C C . GLY A 1 201 ? -15.584 14.758 36.662 1.00 95.00 201 GLY A C 1
ATOM 1508 O O . GLY A 1 201 ? -15.309 15.900 37.074 1.00 95.00 201 GLY A O 1
ATOM 1509 N N . ILE A 1 202 ? -14.657 13.829 36.425 1.00 95.12 202 ILE A N 1
ATOM 1510 C CA . ILE A 1 202 ? -13.208 14.029 36.425 1.00 95.12 202 ILE A CA 1
ATOM 1511 C C . ILE A 1 202 ? -12.678 13.632 35.043 1.00 95.12 202 ILE A C 1
ATOM 1513 O O . ILE A 1 202 ? -12.890 12.527 34.594 1.00 95.12 202 ILE A O 1
ATOM 1517 N N . LEU A 1 203 ? -11.942 14.526 34.377 1.00 94.25 203 LEU A N 1
ATOM 1518 C CA . LEU A 1 203 ? -11.411 14.232 33.040 1.00 94.25 203 LEU A CA 1
ATOM 1519 C C . LEU A 1 203 ? -10.360 13.111 33.080 1.00 94.25 203 LEU A C 1
ATOM 1521 O O . LEU A 1 203 ? -9.499 13.125 33.968 1.00 94.25 203 LEU A O 1
ATOM 1525 N N . ASP A 1 204 ? -10.291 12.282 32.035 1.00 91.44 204 ASP A N 1
ATOM 1526 C CA . ASP A 1 204 ? -9.339 11.157 31.943 1.00 91.44 204 ASP A CA 1
ATOM 1527 C C . ASP A 1 204 ? -7.881 11.609 32.115 1.00 91.44 204 ASP A C 1
ATOM 1529 O O . ASP A 1 204 ? -7.034 10.914 32.685 1.00 91.44 204 ASP A O 1
ATOM 1533 N N . ALA A 1 205 ? -7.567 12.819 31.639 1.00 91.31 205 ALA A N 1
ATOM 1534 C CA . ALA A 1 205 ? -6.242 13.424 31.757 1.00 91.31 205 ALA A CA 1
ATOM 1535 C C . ALA A 1 205 ? -5.805 13.657 33.215 1.00 91.31 205 ALA A C 1
ATOM 1537 O O . ALA A 1 205 ? -4.601 13.685 33.499 1.00 91.31 205 ALA A O 1
ATOM 1538 N N . ASP A 1 206 ? -6.763 13.823 34.129 1.00 92.50 206 ASP A N 1
ATOM 1539 C CA . ASP A 1 206 ? -6.526 13.957 35.565 1.00 92.50 206 ASP A CA 1
ATOM 1540 C C . ASP A 1 206 ? -6.497 12.591 36.274 1.00 92.50 206 ASP A C 1
ATOM 1542 O O . ASP A 1 206 ? -5.760 12.424 37.253 1.00 92.50 206 ASP A O 1
ATOM 1546 N N . GLU A 1 207 ? -7.237 11.600 35.777 1.00 93.31 207 GLU A N 1
ATOM 1547 C CA . GLU A 1 207 ? -7.306 10.254 36.359 1.00 93.31 207 GLU A CA 1
ATOM 1548 C C . GLU A 1 207 ? -6.136 9.351 35.956 1.00 93.31 207 GLU A C 1
ATOM 1550 O O . GLU A 1 207 ? -5.565 8.631 36.786 1.00 93.31 207 GLU A O 1
ATOM 1555 N N . SER A 1 208 ? -5.716 9.449 34.694 1.00 88.88 208 SER A N 1
ATOM 1556 C CA . SER A 1 208 ? -4.653 8.651 34.081 1.00 88.88 208 SER A CA 1
ATOM 1557 C C . SER A 1 208 ? -3.533 9.525 33.503 1.00 88.88 208 SER A C 1
ATOM 1559 O O . SER A 1 208 ? -3.148 9.365 32.346 1.00 88.88 208 SER A O 1
ATOM 1561 N N . PRO A 1 209 ? -2.891 10.402 34.298 1.00 86.12 209 PRO A N 1
ATOM 1562 C CA . PRO A 1 209 ? -1.948 11.410 33.798 1.00 86.12 209 PRO A CA 1
ATOM 1563 C C . PRO A 1 209 ? -0.696 10.839 33.115 1.00 86.12 209 PRO A C 1
ATOM 1565 O O . PRO A 1 209 ? 0.024 11.576 32.453 1.00 86.12 209 PRO A O 1
ATOM 1568 N N . ASN A 1 210 ? -0.404 9.543 33.277 1.00 86.19 210 ASN A N 1
ATOM 1569 C CA . ASN A 1 210 ? 0.708 8.874 32.589 1.00 86.19 210 ASN A CA 1
ATOM 1570 C C . ASN A 1 210 ? 0.340 8.372 31.181 1.00 86.19 210 ASN A C 1
ATOM 1572 O O . ASN A 1 210 ? 1.238 7.989 30.434 1.00 86.19 210 ASN A O 1
ATOM 1576 N N . CYS A 1 211 ? -0.949 8.334 30.838 1.00 83.62 211 CYS A N 1
ATOM 1577 C CA . CYS A 1 211 ? -1.442 7.990 29.503 1.00 83.62 211 CYS A CA 1
ATOM 1578 C C . CYS A 1 211 ? -1.512 9.219 28.583 1.00 83.62 211 CYS A C 1
ATOM 1580 O O . CYS A 1 211 ? -1.635 9.077 27.371 1.00 83.62 211 CYS A O 1
ATOM 1582 N N . PHE A 1 212 ? -1.368 10.423 29.144 1.00 84.00 212 PHE A N 1
ATOM 1583 C CA . PHE A 1 212 ? -1.394 11.684 28.415 1.00 84.00 212 PHE A CA 1
ATOM 1584 C C . PHE A 1 212 ? -0.021 12.349 28.433 1.00 84.00 212 PHE A C 1
ATOM 1586 O O . PHE A 1 212 ? 0.708 12.305 29.425 1.00 84.00 212 PHE A O 1
ATOM 1593 N N . TYR A 1 213 ? 0.332 13.020 27.337 1.00 77.94 213 TYR A N 1
ATOM 1594 C CA . TYR A 1 213 ? 1.540 13.834 27.314 1.00 77.94 213 TYR A CA 1
ATOM 1595 C C . TYR A 1 213 ? 1.397 15.028 28.257 1.00 77.94 213 TYR A C 1
ATOM 1597 O O . TYR A 1 213 ? 0.456 15.820 28.159 1.00 77.94 213 TYR A O 1
ATOM 1605 N N . SER A 1 214 ? 2.386 15.231 29.120 1.00 79.56 214 SER A N 1
ATOM 1606 C CA . SER A 1 214 ? 2.483 16.455 29.903 1.00 79.56 214 SER A CA 1
ATOM 1607 C C . SER A 1 214 ? 2.760 17.659 29.000 1.00 79.56 214 SER A C 1
ATOM 1609 O O . SER A 1 214 ? 3.378 17.562 27.936 1.00 79.56 214 SER A O 1
ATOM 1611 N N . ALA A 1 215 ? 2.396 18.854 29.470 1.00 77.50 215 ALA A N 1
ATOM 1612 C CA . ALA A 1 215 ? 2.715 20.097 28.766 1.00 77.50 215 ALA A CA 1
ATOM 1613 C C . ALA A 1 215 ? 4.226 20.263 28.493 1.00 77.50 215 ALA A C 1
ATOM 1615 O O . ALA A 1 215 ? 4.613 20.946 27.547 1.00 77.50 215 ALA A O 1
ATOM 1616 N N . THR A 1 216 ? 5.092 19.652 29.305 1.00 80.06 216 THR A N 1
ATOM 1617 C CA . THR A 1 216 ? 6.543 19.655 29.081 1.00 80.06 216 THR A CA 1
ATOM 1618 C C . THR A 1 216 ? 6.921 18.755 27.906 1.00 80.06 216 THR A C 1
ATOM 1620 O O . THR A 1 216 ? 7.654 19.199 27.029 1.00 80.06 216 THR A O 1
ATOM 1623 N N . GLU A 1 217 ? 6.377 17.537 27.839 1.00 79.69 217 GLU A N 1
ATOM 1624 C CA . GLU A 1 217 ? 6.651 16.575 26.761 1.00 79.69 217 GLU A CA 1
ATOM 1625 C C . GLU A 1 217 ? 6.155 17.081 25.406 1.00 79.69 217 GLU A C 1
ATOM 1627 O O . GLU A 1 217 ? 6.883 17.000 24.419 1.00 79.69 217 GLU A O 1
ATOM 1632 N N . VAL A 1 218 ? 4.976 17.712 25.359 1.00 76.50 218 VAL A N 1
ATOM 1633 C CA . VAL A 1 218 ? 4.465 18.326 24.121 1.00 76.50 218 VAL A CA 1
ATOM 1634 C C . VAL A 1 218 ? 5.356 19.478 23.647 1.00 76.50 218 VAL A C 1
ATOM 1636 O O . VAL A 1 218 ? 5.567 19.649 22.450 1.00 76.50 218 VAL A O 1
ATOM 1639 N N . ASN A 1 219 ? 5.935 20.256 24.564 1.00 73.06 219 ASN A N 1
ATOM 1640 C CA . ASN A 1 219 ? 6.878 21.320 24.201 1.00 73.06 219 ASN A CA 1
ATOM 1641 C C . ASN A 1 219 ? 8.258 20.785 23.774 1.00 73.06 219 ASN A C 1
ATOM 1643 O O . ASN A 1 219 ? 9.029 21.514 23.148 1.00 73.06 219 ASN A O 1
ATOM 1647 N N . GLU A 1 220 ? 8.564 19.525 24.089 1.00 70.56 220 GLU A N 1
ATOM 1648 C CA . GLU A 1 220 ? 9.756 18.807 23.635 1.00 70.56 220 GLU A CA 1
ATOM 1649 C C . GLU A 1 220 ? 9.508 17.940 22.391 1.00 70.56 220 GLU A C 1
ATOM 1651 O O . GLU A 1 220 ? 10.481 17.420 21.833 1.00 70.56 220 GLU A O 1
ATOM 1656 N N . LEU A 1 221 ? 8.266 17.874 21.876 1.00 62.03 221 LEU A N 1
ATOM 1657 C CA . LEU A 1 221 ? 7.936 17.411 20.518 1.00 62.03 221 LEU A CA 1
ATOM 1658 C C . LEU A 1 221 ? 8.491 18.398 19.4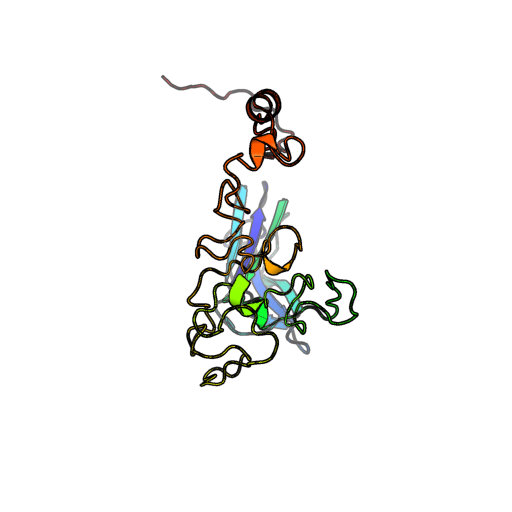73 1.00 62.03 221 LEU A C 1
ATOM 1660 O O . LEU A 1 221 ? 7.790 18.954 18.630 1.00 62.03 221 LEU A O 1
ATOM 1664 N N . ASN A 1 222 ? 9.804 18.614 19.491 1.00 54.09 222 ASN A N 1
ATOM 1665 C CA . ASN A 1 222 ? 10.520 18.979 18.290 1.00 54.09 222 ASN A CA 1
ATOM 1666 C C . ASN A 1 222 ? 10.323 17.817 17.323 1.00 54.09 222 ASN A C 1
ATOM 1668 O O . ASN A 1 222 ? 10.754 16.702 17.614 1.00 54.09 222 ASN A O 1
ATOM 1672 N N . ALA A 1 223 ? 9.721 18.077 16.165 1.00 59.56 223 ALA A N 1
ATOM 1673 C CA . ALA A 1 223 ? 9.791 17.176 15.025 1.00 59.56 223 ALA A CA 1
ATOM 1674 C C . ALA A 1 223 ? 11.268 17.007 14.611 1.00 59.56 223 ALA A C 1
ATOM 1676 O O . ALA A 1 223 ? 11.766 17.645 13.685 1.00 59.56 223 ALA A O 1
ATOM 1677 N N . THR A 1 224 ? 12.012 16.169 15.328 1.00 54.22 224 THR A N 1
ATOM 1678 C CA . THR A 1 224 ? 13.396 15.790 15.045 1.00 54.22 224 THR A CA 1
ATOM 1679 C C . THR A 1 224 ? 13.382 14.668 14.013 1.00 54.22 224 THR A C 1
ATOM 1681 O O . THR A 1 224 ? 13.871 13.571 14.240 1.00 54.22 224 THR A O 1
ATOM 1684 N N . GLY A 1 225 ? 12.754 14.923 12.863 1.00 54.12 225 GLY A N 1
ATOM 1685 C CA . GLY A 1 225 ? 12.446 13.839 11.936 1.00 54.12 225 GLY A CA 1
ATOM 1686 C C . GLY A 1 225 ? 11.894 14.255 10.583 1.00 54.12 225 GLY A C 1
ATOM 1687 O O . GLY A 1 225 ? 11.039 13.567 10.049 1.00 54.12 225 GLY A O 1
ATOM 1688 N N . SER A 1 226 ? 12.385 15.338 9.976 1.00 51.31 226 SER A N 1
ATOM 1689 C CA . SER A 1 226 ? 12.482 15.324 8.512 1.00 51.31 226 SER A CA 1
ATOM 1690 C C . SER A 1 226 ? 13.789 14.614 8.193 1.00 51.31 226 SER A C 1
ATOM 1692 O O . SER A 1 226 ? 14.836 15.260 8.102 1.00 51.31 226 SER A O 1
ATOM 1694 N N . GLU A 1 227 ? 13.752 13.291 8.052 1.00 53.25 227 GLU A N 1
ATOM 1695 C CA . GLU A 1 227 ? 14.884 12.497 7.574 1.00 53.25 227 GLU A CA 1
ATOM 1696 C C . GLU A 1 227 ? 15.118 12.763 6.071 1.00 53.25 227 GLU A C 1
ATOM 1698 O O . GLU A 1 227 ? 15.021 11.897 5.211 1.00 53.25 227 GLU A O 1
ATOM 1703 N N . LEU A 1 228 ? 15.435 14.011 5.727 1.00 50.28 228 LEU A N 1
ATOM 1704 C CA . LEU A 1 228 ? 16.088 14.352 4.475 1.00 50.28 228 LEU A CA 1
ATOM 1705 C C . LEU A 1 228 ? 17.585 14.213 4.720 1.00 50.28 228 LEU A C 1
ATOM 1707 O O . LEU A 1 228 ? 18.293 15.195 4.952 1.00 50.28 228 LEU A O 1
ATOM 1711 N N . VAL A 1 229 ? 18.081 12.975 4.688 1.00 47.31 229 VAL A N 1
ATOM 1712 C CA . VAL A 1 229 ? 19.523 12.748 4.590 1.00 47.31 229 VAL A CA 1
ATOM 1713 C C . VAL A 1 229 ? 19.969 13.262 3.224 1.00 47.31 229 VAL A C 1
ATOM 1715 O O . VAL A 1 229 ? 19.822 12.594 2.201 1.00 47.31 229 VAL A O 1
ATOM 1718 N N . TRP A 1 230 ? 20.537 14.466 3.192 1.00 46.47 230 TRP A N 1
ATOM 1719 C CA . TRP A 1 230 ? 21.261 14.963 2.028 1.00 46.47 230 TRP A CA 1
ATOM 1720 C C . TRP A 1 230 ? 22.549 14.152 1.863 1.00 46.47 230 TRP A C 1
ATOM 1722 O O . TRP A 1 230 ? 23.614 14.524 2.351 1.00 46.47 230 TRP A O 1
ATOM 1732 N N . ASN A 1 231 ? 22.468 13.018 1.166 1.00 46.75 231 ASN A N 1
ATOM 1733 C CA . ASN A 1 231 ? 23.650 12.275 0.748 1.00 46.75 231 ASN A CA 1
ATOM 1734 C C . ASN A 1 231 ? 24.227 12.891 -0.532 1.00 46.75 231 ASN A C 1
ATOM 1736 O O . ASN A 1 231 ? 24.011 12.400 -1.644 1.00 46.75 231 ASN A O 1
ATOM 1740 N N . THR A 1 232 ? 24.978 13.978 -0.381 1.00 51.66 232 THR A N 1
ATOM 1741 C CA . THR A 1 232 ? 25.901 14.414 -1.428 1.00 51.66 232 THR A CA 1
ATOM 1742 C C . THR A 1 232 ? 27.285 14.628 -0.834 1.00 51.66 232 THR A C 1
ATOM 1744 O O . THR A 1 232 ? 27.528 15.613 -0.148 1.00 51.66 232 THR A O 1
ATOM 1747 N N . SER A 1 233 ? 28.229 13.740 -1.149 1.00 53.78 233 SER A N 1
ATOM 1748 C CA . SER A 1 233 ? 29.662 13.931 -0.864 1.00 53.78 233 SER A CA 1
ATOM 1749 C C . SER A 1 233 ? 30.350 14.916 -1.825 1.00 53.78 233 SER A C 1
ATOM 1751 O O . SER A 1 233 ? 31.560 14.832 -2.023 1.00 53.78 233 SER A O 1
ATOM 1753 N N . TYR A 1 234 ? 29.601 15.828 -2.451 1.00 47.53 234 TYR A N 1
ATOM 1754 C CA . TYR A 1 234 ? 30.154 16.854 -3.331 1.00 47.53 234 TYR A CA 1
ATOM 1755 C C . TYR A 1 234 ? 30.012 18.225 -2.682 1.00 47.53 234 TYR A C 1
ATOM 1757 O O . TYR A 1 234 ? 28.910 18.734 -2.496 1.00 47.53 234 TYR A O 1
ATOM 1765 N N . ASP A 1 235 ? 31.163 18.800 -2.349 1.00 47.78 235 ASP A N 1
ATOM 1766 C CA . ASP A 1 235 ? 31.323 20.211 -2.026 1.00 47.78 235 ASP A CA 1
ATOM 1767 C C . ASP A 1 235 ? 30.859 21.027 -3.247 1.00 47.78 235 ASP A C 1
ATOM 1769 O O . ASP A 1 235 ? 31.298 20.754 -4.369 1.00 47.78 235 ASP A O 1
ATOM 1773 N N . TYR A 1 236 ? 29.946 21.982 -3.064 1.00 48.72 236 TYR A N 1
ATOM 1774 C CA . TYR A 1 236 ? 29.530 22.918 -4.113 1.00 48.72 236 TYR A CA 1
ATOM 1775 C C . TYR A 1 236 ? 30.337 24.215 -3.958 1.00 48.72 236 TYR A C 1
ATOM 1777 O O . TYR A 1 236 ? 29.846 25.173 -3.352 1.00 48.72 236 TYR A O 1
ATOM 1785 N N . PRO A 1 237 ? 31.567 24.330 -4.501 1.00 49.56 237 PRO A N 1
ATOM 1786 C CA . PRO A 1 237 ? 32.226 25.615 -4.533 1.00 49.56 237 PRO A CA 1
ATOM 1787 C C . PRO A 1 237 ? 31.511 26.456 -5.593 1.00 49.56 237 PRO A C 1
ATOM 1789 O O . PRO A 1 237 ? 31.727 26.263 -6.791 1.00 49.56 237 PRO A O 1
ATOM 1792 N N . LYS A 1 238 ? 30.729 27.433 -5.113 1.00 51.09 238 LYS A N 1
ATOM 1793 C CA . LYS A 1 238 ? 30.045 28.521 -5.845 1.00 51.09 238 LYS A CA 1
ATOM 1794 C C . LYS A 1 238 ? 28.562 28.278 -6.152 1.00 51.09 238 LYS A C 1
ATOM 1796 O O . LYS A 1 238 ? 28.156 28.261 -7.310 1.00 51.09 238 LYS A O 1
ATOM 1801 N N . ALA A 1 239 ? 27.741 28.233 -5.107 1.00 39.16 239 ALA A N 1
ATOM 1802 C CA . ALA A 1 239 ? 26.430 28.867 -5.197 1.00 39.16 239 ALA A CA 1
ATOM 1803 C C . ALA A 1 239 ? 26.643 30.382 -5.029 1.00 39.16 239 ALA A C 1
ATOM 1805 O O . ALA A 1 239 ? 27.031 30.839 -3.959 1.00 39.16 239 ALA A O 1
ATOM 1806 N N . THR A 1 240 ? 26.497 31.146 -6.108 1.00 44.59 240 THR A N 1
ATOM 1807 C CA . THR A 1 240 ? 26.257 32.590 -6.025 1.00 44.59 240 THR A CA 1
ATOM 1808 C C . THR A 1 240 ? 24.755 32.775 -5.872 1.00 44.59 240 THR A C 1
ATOM 1810 O O . THR A 1 240 ? 24.015 32.364 -6.769 1.00 44.59 240 THR A O 1
ATOM 1813 N N . ASP A 1 241 ? 24.308 33.355 -4.762 1.00 43.16 241 ASP A N 1
ATOM 1814 C CA . ASP A 1 241 ? 22.992 33.976 -4.707 1.00 43.16 241 ASP A CA 1
ATOM 1815 C C . ASP A 1 241 ? 23.031 35.200 -5.631 1.00 43.16 241 ASP A C 1
ATOM 1817 O O . ASP A 1 241 ? 23.853 36.103 -5.505 1.00 43.16 241 ASP A O 1
ATOM 1821 N N . GLY A 1 242 ? 22.231 35.150 -6.690 1.00 39.72 242 GLY A N 1
ATOM 1822 C CA . GLY A 1 242 ? 22.000 36.321 -7.518 1.00 39.72 242 GLY A CA 1
ATOM 1823 C C . GLY A 1 242 ? 21.013 37.228 -6.799 1.00 39.72 242 GLY A C 1
ATOM 1824 O O . GLY A 1 242 ? 19.896 36.786 -6.531 1.00 39.72 242 GLY A O 1
ATOM 1825 N N . ASP A 1 243 ? 21.441 38.457 -6.512 1.00 43.44 243 ASP A N 1
ATOM 1826 C CA . ASP A 1 243 ? 20.546 39.620 -6.449 1.00 43.44 243 ASP A CA 1
ATOM 1827 C C . ASP A 1 243 ? 19.771 39.789 -7.772 1.00 43.44 243 ASP A C 1
ATOM 1829 O O . ASP A 1 243 ? 20.365 39.540 -8.855 1.00 43.44 243 ASP A O 1
#

pLDDT: mean 83.8, std 13.59, range [39.16, 97.75]